Protein 3EM1 (pdb70)

Structure (mmCIF, N/CA/C/O backbone):
data_3EM1
#
_entry.id   3EM1
#
_cell.length_a   70.343
_cell.length_b   70.343
_cell.length_c   104.137
_cell.angle_alpha   90.00
_cell.angle_beta   90.00
_cell.angle_gamma   120.00
#
_symmetry.space_group_name_H-M   'P 63'
#
loop_
_entity.id
_entity.type
_entity.pdbx_description
1 polymer 'Nucleoside diphosphate kinase'
2 non-polymer 'MAGNESIUM ION'
3 non-polymer "THYMIDINE-5'-DIPHOSPHATE"
4 water water
#
loop_
_atom_site.group_PDB
_atom_site.id
_atom_site.type_symbol
_atom_site.label_atom_id
_atom_site.label_alt_id
_atom_site.label_comp_id
_atom_site.label_asym_id
_atom_site.label_entity_id
_atom_site.label_seq_id
_atom_site.pdbx_PDB_ins_code
_atom_site.Cartn_x
_atom_site.Cartn_y
_atom_site.Cartn_z
_atom_site.occupancy
_atom_site.B_iso_or_equiv
_atom_site.auth_seq_id
_atom_site.auth_comp_id
_atom_site.auth_asym_id
_atom_site.auth_atom_id
_atom_site.pdbx_PDB_model_num
ATOM 1 N N . LEU A 1 6 ? 56.416 34.837 29.559 1.00 38.08 1 LEU A N 1
ATOM 2 C CA . LEU A 1 6 ? 56.458 33.723 28.615 1.00 31.25 1 LEU A CA 1
ATOM 3 C C . LEU A 1 6 ? 57.118 32.498 29.226 1.00 31.74 1 LEU A C 1
ATOM 4 O O . LEU A 1 6 ? 58.024 32.604 30.059 1.00 32.40 1 LEU A O 1
ATOM 9 N N . GLN A 1 7 ? 56.647 31.334 28.803 1.00 24.44 2 GLN A N 1
ATOM 10 C CA . GLN A 1 7 ? 57.270 30.075 29.160 1.00 25.09 2 GLN A CA 1
ATOM 11 C C . GLN A 1 7 ? 57.413 29.265 27.894 1.00 19.87 2 GLN A C 1
ATOM 12 O O . GLN A 1 7 ? 56.713 29.496 26.895 1.00 20.84 2 GLN A O 1
ATOM 18 N N . ARG A 1 8 ? 58.342 28.325 27.931 1.00 19.58 3 ARG A N 1
ATOM 19 C CA . ARG A 1 8 ? 58.449 27.348 26.869 1.00 16.82 3 ARG A CA 1
ATOM 20 C C . ARG A 1 8 ? 58.196 26.001 27.486 1.00 18.65 3 ARG A C 1
ATOM 21 O O . ARG A 1 8 ? 58.653 25.716 28.588 1.00 19.48 3 ARG A O 1
ATOM 29 N N . THR A 1 9 ? 57.433 25.184 26.776 1.00 16.18 4 THR A N 1
ATOM 30 C CA . THR A 1 9 ? 57.176 23.820 27.228 1.00 16.80 4 THR A CA 1
ATOM 31 C C . THR A 1 9 ? 57.475 22.808 26.121 1.00 13.24 4 THR A C 1
ATOM 32 O O . THR A 1 9 ? 57.468 23.118 24.933 1.00 14.90 4 THR A O 1
ATOM 36 N N . LEU A 1 10 ? 57.758 21.577 26.514 1.00 12.85 5 LEU A N 1
ATOM 37 C CA . LEU A 1 10 ? 58.065 20.523 25.571 1.00 12.45 5 LEU A CA 1
ATOM 38 C C . LEU A 1 10 ? 56.849 19.603 25.409 1.00 13.04 5 LEU A C 1
ATOM 39 O O . LEU A 1 10 ? 56.337 19.042 26.399 1.00 13.72 5 LEU A O 1
ATOM 44 N N . VAL A 1 11 ? 56.396 19.476 24.168 1.00 12.53 6 VAL A N 1
ATOM 45 C CA . VAL A 1 11 ? 55.300 18.560 23.808 1.00 11.83 6 VAL A CA 1
ATOM 46 C C . VAL A 1 11 ? 55.827 17.415 22.923 1.00 13.52 6 VAL A C 1
ATOM 47 O O . VAL A 1 11 ? 56.641 17.629 21.992 1.00 12.89 6 VAL A O 1
ATOM 51 N N . LEU A 1 12 ? 55.385 16.189 23.196 1.00 12.43 7 LEU A N 1
ATOM 52 C CA . LEU A 1 12 ? 55.590 15.097 22.256 1.00 10.65 7 LEU A CA 1
ATOM 53 C C . LEU A 1 12 ? 54.262 14.635 21.694 1.00 12.30 7 LEU A C 1
ATOM 54 O O . LEU A 1 12 ? 53.307 14.444 22.462 1.00 12.90 7 LEU A O 1
ATOM 59 N N 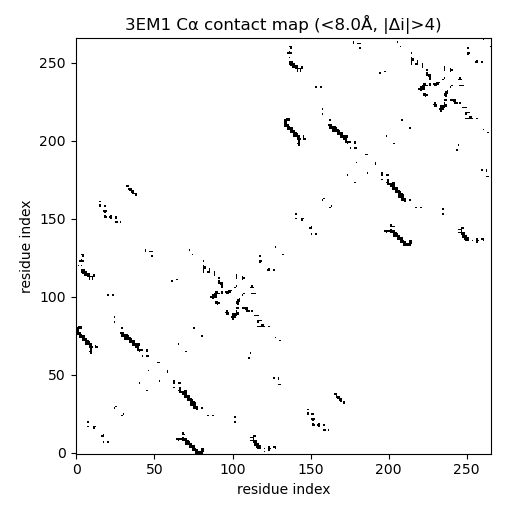. ILE A 1 13 ? 54.184 14.493 20.374 1.00 12.57 8 ILE A N 1
ATOM 60 C CA . ILE A 1 13 ? 53.087 13.799 19.722 1.00 10.86 8 ILE A CA 1
ATOM 61 C C . ILE A 1 13 ? 53.525 12.343 19.615 1.00 12.22 8 ILE A C 1
ATOM 62 O O . ILE A 1 13 ? 54.537 12.022 18.987 1.00 12.74 8 ILE A O 1
ATOM 67 N N . LYS A 1 14 ? 52.803 11.461 20.292 1.00 10.85 9 LYS A N 1
ATOM 68 C CA . LYS A 1 14 ? 53.263 10.100 20.499 1.00 12.58 9 LYS A CA 1
ATOM 69 C C . LYS A 1 14 ? 52.893 9.181 19.323 1.00 11.04 9 LYS A C 1
ATOM 70 O O . LYS A 1 14 ? 52.093 9.542 18.413 1.00 12.03 9 LYS A O 1
ATOM 76 N N . PRO A 1 15 ? 53.455 7.957 19.301 1.00 12.07 10 PRO A N 1
ATOM 77 C CA . PRO A 1 15 ? 53.232 7.095 18.136 1.00 12.81 10 PRO A CA 1
ATOM 78 C C . PRO A 1 15 ? 51.781 6.720 17.841 1.00 12.51 10 PRO A C 1
ATOM 79 O O . PRO A 1 15 ? 51.410 6.483 16.675 1.00 13.87 10 PRO A O 1
ATOM 83 N N . ASP A 1 16 ? 50.946 6.708 18.871 1.00 12.05 11 ASP A N 1
ATOM 84 C CA . ASP A 1 16 ? 49.552 6.372 18.639 1.00 12.62 11 ASP A CA 1
ATOM 85 C C . ASP A 1 16 ? 48.842 7.465 17.851 1.00 11.43 11 ASP A C 1
ATOM 86 O O . ASP A 1 16 ? 47.884 7.168 17.129 1.00 13.47 11 ASP A O 1
ATOM 91 N N . ALA A 1 17 ? 49.307 8.713 18.003 1.00 11.70 12 ALA A N 1
ATOM 92 C CA . ALA A 1 17 ? 48.734 9.806 17.176 1.00 14.31 12 ALA A CA 1
ATOM 93 C C . ALA A 1 17 ? 48.973 9.567 15.688 1.00 13.04 12 ALA A C 1
ATOM 94 O O . ALA A 1 17 ? 48.106 9.861 14.855 1.00 13.90 12 ALA A O 1
ATOM 96 N N . PHE A 1 18 ? 50.153 9.052 15.331 1.00 14.39 13 PHE A N 1
ATOM 97 C CA . PHE A 1 18 ? 50.410 8.726 13.929 1.00 14.27 13 PHE A CA 1
ATOM 98 C C . PHE A 1 18 ? 49.598 7.534 13.457 1.00 14.56 13 PHE A C 1
ATOM 99 O O . PHE A 1 18 ? 48.994 7.573 12.390 1.00 17.99 13 PHE A O 1
ATOM 107 N N . GLU A 1 19 ? 49.573 6.468 14.261 1.00 14.21 14 GLU A N 1
ATOM 108 C CA . GLU A 1 19 ? 48.771 5.303 13.913 1.00 16.82 14 GLU A CA 1
ATOM 109 C C . GLU A 1 19 ? 47.293 5.645 13.664 1.00 17.69 14 GLU A C 1
ATOM 110 O O . GLU A 1 19 ? 46.643 5.100 12.761 1.00 18.02 14 GLU A O 1
ATOM 116 N N . ARG A 1 20 ? 46.760 6.556 14.474 1.00 14.14 15 ARG A N 1
ATOM 117 C CA . ARG A 1 20 ? 45.344 6.917 14.393 1.00 15.99 15 ARG A CA 1
ATOM 118 C C . ARG A 1 20 ? 45.044 8.184 13.606 1.00 13.17 15 ARG A C 1
ATOM 119 O O . ARG A 1 20 ? 43.903 8.643 13.583 1.00 14.85 15 ARG A O 1
ATOM 127 N N . SER A 1 21 ? 46.070 8.730 12.953 1.00 14.68 16 SER A N 1
ATOM 128 C CA . SER A 1 21 ? 45.909 9.909 12.099 1.00 15.13 16 SER A CA 1
ATOM 129 C C . SER A 1 21 ? 45.328 11.085 12.857 1.00 14.58 16 SER A C 1
ATOM 130 O O . SER A 1 21 ? 44.445 11.792 12.357 1.00 14.74 16 SER A O 1
ATOM 133 N N . LEU A 1 22 ? 45.869 11.301 14.052 1.00 13.74 17 LEU A N 1
ATOM 134 C CA . LEU A 1 22 ? 45.427 12.403 14.933 1.00 13.33 17 LEU A CA 1
ATOM 135 C C . LEU A 1 22 ? 46.467 13.497 15.152 1.00 13.06 17 LEU A C 1
ATOM 136 O O . LEU A 1 22 ? 46.285 14.362 16.010 1.00 11.71 17 LEU A O 1
ATOM 141 N N . VAL A 1 23 ? 47.542 13.491 14.371 1.00 12.85 18 VAL A N 1
ATOM 142 C CA . VAL A 1 23 ? 48.622 14.437 14.568 1.00 12.50 18 VAL A CA 1
ATOM 143 C C . VAL A 1 23 ? 48.096 15.873 14.427 1.00 12.35 18 VAL A C 1
ATOM 144 O O . VAL A 1 23 ? 48.324 16.723 15.287 1.00 13.15 18 VAL A O 1
ATOM 148 N N . ALA A 1 24 ? 47.431 16.145 13.310 1.00 13.45 19 ALA A N 1
ATOM 149 C CA . ALA A 1 24 ? 46.952 17.511 13.047 1.00 11.89 19 ALA A CA 1
ATOM 150 C C . ALA A 1 24 ? 45.854 17.878 14.028 1.00 12.79 19 ALA A C 1
ATOM 151 O O . ALA A 1 24 ? 45.706 19.043 14.417 1.00 12.38 19 ALA A O 1
ATOM 153 N N . GLU A 1 25 ? 45.055 16.903 14.422 1.00 11.48 20 GLU A N 1
ATOM 154 C CA . GLU A 1 25 ? 43.985 17.203 15.369 1.00 13.69 20 GLU A CA 1
ATOM 155 C C . GLU A 1 25 ? 44.571 17.726 16.678 1.00 13.23 20 GLU A C 1
ATOM 156 O O . GLU A 1 25 ? 44.063 18.684 17.270 1.00 11.24 20 GLU A O 1
ATOM 162 N N . ILE A 1 26 ? 45.627 17.076 17.154 1.00 11.54 21 ILE A N 1
ATOM 163 C CA . ILE A 1 26 ? 46.248 17.459 18.407 1.00 12.35 21 ILE A CA 1
ATOM 164 C C . ILE A 1 26 ? 46.972 18.794 18.264 1.00 11.59 21 ILE A C 1
ATOM 165 O O . ILE A 1 26 ? 46.752 19.736 19.055 1.00 12.33 21 ILE A O 1
ATOM 170 N N . MET A 1 27 ? 47.825 18.902 17.250 1.00 11.66 22 MET A N 1
ATOM 171 C CA . MET A 1 27 ? 48.533 20.156 16.989 1.00 12.58 22 MET A CA 1
ATOM 172 C C . MET A 1 27 ? 47.548 21.304 16.791 1.00 11.88 22 MET A C 1
ATOM 173 O O . MET A 1 27 ? 47.801 22.400 17.282 1.00 11.37 22 MET A O 1
ATOM 178 N N . GLY A 1 28 ? 46.432 21.050 16.116 1.00 11.91 23 GLY A N 1
ATOM 179 C CA . GLY A 1 28 ? 45.416 22.087 15.928 1.00 12.32 23 GLY A CA 1
ATOM 180 C C . GLY A 1 28 ? 44.792 22.614 17.210 1.00 12.49 23 GLY A C 1
ATOM 181 O O . GLY A 1 28 ? 44.461 23.814 17.317 1.00 12.68 23 GLY A O 1
ATOM 182 N N . ARG A 1 29 ? 44.597 21.736 18.179 1.00 11.56 24 ARG A N 1
ATOM 183 C CA . ARG A 1 29 ? 44.013 22.194 19.437 1.00 10.30 24 ARG A CA 1
ATOM 184 C C . ARG A 1 29 ? 44.943 23.168 20.128 1.00 12.73 24 ARG A C 1
ATOM 185 O O . ARG A 1 29 ? 44.502 24.176 20.697 1.00 13.04 24 ARG A O 1
ATOM 193 N N . ILE A 1 30 ? 46.247 22.922 20.055 1.00 11.26 25 ILE A N 1
ATOM 194 C CA . ILE A 1 30 ? 47.221 23.817 20.654 1.00 10.24 25 ILE A CA 1
ATOM 195 C C . ILE A 1 30 ? 47.351 25.108 19.828 1.00 11.53 25 ILE A C 1
ATOM 196 O O . ILE A 1 30 ? 47.418 26.195 20.371 1.00 12.16 25 ILE A O 1
ATOM 201 N N . GLU A 1 31 ? 47.337 24.986 18.502 1.00 11.72 26 GLU A N 1
ATOM 202 C CA . GLU A 1 31 ? 47.424 26.149 17.615 1.00 12.05 26 GLU A CA 1
ATOM 203 C C . GLU A 1 31 ? 46.224 27.087 17.799 1.00 12.30 26 GLU A C 1
ATOM 204 O O . GLU A 1 31 ? 46.399 28.304 17.790 1.00 13.05 26 GLU A O 1
ATOM 210 N N . LYS A 1 32 ? 45.030 26.530 17.985 1.00 11.31 27 LYS A N 1
ATOM 211 C CA . LYS A 1 32 ? 43.812 27.347 18.151 1.00 11.85 27 LYS A CA 1
ATOM 212 C C . LYS A 1 32 ? 43.808 28.117 19.472 1.00 13.89 27 LYS A C 1
ATOM 213 O O . LYS A 1 32 ? 43.061 29.091 19.620 1.00 13.75 27 LYS A O 1
ATOM 219 N N . LYS A 1 33 ? 44.613 27.666 20.430 1.00 13.48 28 LYS A N 1
ATOM 220 C CA . LYS A 1 33 ? 44.748 28.354 21.712 1.00 14.09 28 LYS A CA 1
ATOM 221 C C . LYS A 1 33 ? 45.793 29.454 21.636 1.00 15.17 28 LYS A C 1
ATOM 222 O O . LYS A 1 33 ? 46.038 30.154 22.601 1.00 16.97 28 LYS A O 1
ATOM 228 N N . ASN A 1 34 ? 46.415 29.629 20.472 1.00 13.48 29 ASN A N 1
ATOM 229 C CA . ASN A 1 34 ? 47.332 30.737 20.214 1.00 17.21 29 ASN A CA 1
ATOM 230 C C . ASN A 1 34 ? 48.749 30.562 20.752 1.00 15.97 29 ASN A C 1
ATOM 231 O O . ASN A 1 34 ? 49.472 31.541 20.941 1.00 22.40 29 ASN A O 1
ATOM 236 N N . PHE A 1 35 ? 49.172 29.313 20.940 1.00 14.95 30 PHE A N 1
ATOM 237 C CA . PHE A 1 35 ? 50.562 29.035 21.243 1.00 15.87 30 PHE A CA 1
ATOM 238 C C . PHE A 1 35 ? 51.395 28.924 19.981 1.00 19.04 30 PHE A C 1
ATOM 239 O O . PHE A 1 35 ? 50.930 28.459 18.951 1.00 20.05 30 PHE A O 1
ATOM 247 N N . LYS A 1 36 ? 52.629 29.382 20.092 1.00 19.95 31 LYS A N 1
ATOM 248 C CA . LYS A 1 36 ? 53.520 29.453 18.945 1.00 19.55 31 LYS A CA 1
ATOM 249 C C . LYS A 1 36 ? 54.602 28.390 19.020 1.00 16.81 31 LYS A C 1
ATOM 250 O O . LYS A 1 36 ? 55.170 28.124 20.090 1.00 17.28 31 LYS A O 1
ATOM 256 N N . ILE A 1 37 ? 54.853 27.760 17.879 1.00 16.60 32 ILE A N 1
ATOM 257 C CA . ILE A 1 37 ? 55.949 26.819 17.742 1.00 16.85 32 ILE A CA 1
ATOM 258 C C . ILE A 1 37 ? 57.282 27.577 17.701 1.00 20.43 32 ILE A C 1
ATOM 259 O O . ILE A 1 37 ? 57.461 28.508 16.917 1.00 19.94 32 ILE A O 1
ATOM 264 N N . VAL A 1 38 ? 58.207 27.188 18.572 1.00 20.46 33 VAL A N 1
ATOM 265 C CA . VAL A 1 38 ? 59.548 27.774 18.613 1.00 20.43 33 VAL A CA 1
ATOM 266 C C . VAL A 1 38 ? 60.562 26.838 17.946 1.00 24.93 33 VAL A C 1
ATOM 267 O O . VAL A 1 38 ? 61.500 27.280 17.247 1.00 22.65 33 VAL A O 1
ATOM 271 N N . SER A 1 39 ? 60.385 25.539 18.186 1.00 21.86 34 SER A N 1
ATOM 272 C CA . SER A 1 39 ? 61.226 24.488 17.615 1.00 21.30 34 SER A CA 1
ATOM 273 C C . SER A 1 39 ? 60.355 23.273 17.392 1.00 19.83 34 SER A C 1
ATOM 274 O O . SER A 1 39 ? 59.364 23.065 18.098 1.00 20.23 34 SER A O 1
ATOM 277 N N . MET A 1 40 ? 60.719 22.464 16.419 1.00 17.95 35 MET A N 1
ATOM 278 C CA . MET A 1 40 ? 59.998 21.234 16.130 1.00 19.10 35 MET A CA 1
ATOM 279 C C . MET A 1 40 ? 60.958 20.260 15.466 1.00 22.19 35 MET A C 1
ATOM 280 O O . MET A 1 40 ? 61.769 20.661 14.627 1.00 25.09 35 MET A O 1
ATOM 285 N N . LYS A 1 41 ? 60.885 18.991 15.862 1.00 19.74 36 LYS A N 1
ATOM 286 C CA . LYS A 1 41 ? 61.638 17.919 15.225 1.00 21.27 36 LYS A CA 1
ATOM 287 C C . LYS A 1 41 ? 60.726 16.718 14.971 1.00 23.41 36 LYS A C 1
ATOM 288 O O . LYS A 1 41 ? 59.885 16.378 15.811 1.00 21.33 36 LYS A O 1
ATOM 294 N N . PHE A 1 42 ? 60.900 16.072 13.826 1.00 19.25 37 PHE A N 1
ATOM 295 C CA . PHE A 1 42 ? 60.234 14.823 13.520 1.00 19.48 37 PHE A CA 1
ATOM 296 C C . PHE A 1 42 ? 61.204 13.677 13.683 1.00 21.96 37 PHE A C 1
ATOM 297 O O . PHE A 1 42 ? 62.345 13.747 13.204 1.00 23.03 37 PHE A O 1
ATOM 305 N N . TRP A 1 43 ? 60.752 12.614 14.333 1.00 16.23 38 TRP A N 1
ATOM 306 C CA . TRP A 1 43 ? 61.563 11.404 14.550 1.00 17.86 38 TRP A CA 1
ATOM 307 C C . TRP A 1 43 ? 60.848 10.210 13.924 1.00 18.79 38 TRP A C 1
ATOM 308 O O . TRP A 1 43 ? 59.725 9.873 14.316 1.00 19.79 38 TRP A O 1
ATOM 319 N N . SER A 1 44 ? 61.455 9.566 12.924 1.00 20.23 39 SER A N 1
ATOM 320 C CA . SER A 1 44 ? 60.860 8.371 12.351 1.00 20.20 39 SER A CA 1
ATOM 321 C C . SER A 1 44 ? 60.782 7.294 13.434 1.00 17.64 39 SER A C 1
ATOM 322 O O . SER A 1 44 ? 59.804 6.570 13.523 1.00 19.55 39 SER A O 1
ATOM 325 N N . LYS A 1 45 ? 61.821 7.230 14.256 1.00 18.53 40 LYS A N 1
ATOM 326 C CA . LYS A 1 45 ? 61.798 6.411 15.461 1.00 19.95 40 LYS A CA 1
ATOM 327 C C . LYS A 1 45 ? 62.803 7.004 16.411 1.00 22.70 40 LYS A C 1
ATOM 328 O O . LYS A 1 45 ? 63.990 7.119 16.082 1.00 24.32 40 LYS A O 1
ATOM 334 N N . ALA A 1 46 ? 62.332 7.435 17.577 1.00 17.59 41 ALA A N 1
ATOM 335 C CA . ALA A 1 46 ? 63.232 8.009 18.555 1.00 17.42 41 ALA A CA 1
ATOM 336 C C . ALA A 1 46 ? 64.165 6.926 19.096 1.00 17.79 41 ALA A C 1
ATOM 337 O O . ALA A 1 46 ? 63.738 5.777 19.284 1.00 17.90 41 ALA A O 1
ATOM 339 N N . PRO A 1 47 ? 65.438 7.279 19.298 1.00 20.59 42 PRO A N 1
ATOM 340 C CA . PRO A 1 47 ? 66.351 6.333 19.946 1.00 18.65 42 PRO A CA 1
ATOM 341 C C . PRO A 1 47 ? 65.828 5.961 21.327 1.00 18.91 42 PRO A C 1
ATOM 342 O O . PRO A 1 47 ? 65.352 6.831 22.066 1.00 18.16 42 PRO A O 1
ATOM 346 N N . ARG A 1 48 ? 65.916 4.680 21.664 1.00 17.99 43 ARG A N 1
ATOM 347 C CA . ARG A 1 48 ? 65.476 4.225 22.979 1.00 16.91 43 ARG A CA 1
ATOM 348 C C . ARG A 1 48 ? 66.145 4.966 24.125 1.00 17.28 43 ARG A C 1
ATOM 349 O O . ARG A 1 48 ? 65.536 5.271 25.127 1.00 15.11 43 ARG A O 1
ATOM 357 N N . ASN A 1 49 ? 67.439 5.234 24.018 1.00 18.83 44 ASN A N 1
ATOM 358 C CA . ASN A 1 49 ? 68.097 5.975 25.070 1.00 17.47 44 ASN A CA 1
ATOM 359 C C . ASN A 1 49 ? 67.477 7.359 25.361 1.00 15.08 44 ASN A C 1
ATOM 360 O O . ASN A 1 49 ? 67.411 7.799 26.508 1.00 18.00 44 ASN A O 1
ATOM 365 N N . LEU A 1 50 ? 67.038 8.034 24.309 1.00 19.95 45 LEU A N 1
ATOM 366 C CA . LEU A 1 50 ? 66.422 9.341 24.455 1.00 18.63 45 LEU A CA 1
ATOM 367 C C . LEU A 1 50 ? 65.101 9.206 25.232 1.00 17.00 45 LEU A C 1
ATOM 368 O O . LEU A 1 50 ? 64.803 9.996 26.129 1.00 16.62 45 LEU A O 1
ATOM 373 N N . ILE A 1 51 ? 64.324 8.184 24.869 1.00 15.71 46 ILE A N 1
ATOM 374 C CA . ILE A 1 51 ? 63.089 7.880 25.584 1.00 14.92 46 ILE A CA 1
ATOM 375 C C . ILE A 1 51 ? 63.364 7.575 27.050 1.00 16.51 46 ILE A C 1
ATOM 376 O O . ILE A 1 51 ? 62.674 8.078 27.918 1.00 13.88 46 ILE A O 1
ATOM 381 N N . GLU A 1 52 ? 64.401 6.778 27.331 1.00 15.00 47 GLU A N 1
ATOM 382 C CA . GLU A 1 52 ? 64.747 6.447 28.716 1.00 16.41 47 GLU A CA 1
ATOM 383 C C . GLU A 1 52 ? 65.146 7.668 29.533 1.00 14.77 47 GLU A C 1
ATOM 384 O O . GLU A 1 52 ? 64.865 7.749 30.726 1.00 17.09 47 GLU A O 1
ATOM 390 N N . GLN A 1 53 ? 65.835 8.614 28.874 1.00 16.06 48 GLN A N 1
ATOM 391 C CA . GLN A 1 53 ? 66.201 9.872 29.502 1.00 18.26 48 GLN A CA 1
ATOM 392 C C . GLN A 1 53 ? 64.948 10.738 29.726 1.00 17.37 48 GLN A C 1
ATOM 393 O O . GLN A 1 53 ? 64.741 11.272 30.793 1.00 17.15 48 GLN A O 1
ATOM 399 N N . HIS A 1 54 ? 64.103 10.830 28.709 1.00 16.08 49 HIS A N 1
ATOM 400 C CA . HIS A 1 54 ? 62.905 11.625 28.855 1.00 16.72 49 HIS A CA 1
ATOM 401 C C . HIS A 1 54 ? 62.073 11.150 30.032 1.00 15.27 49 HIS A C 1
ATOM 402 O O . HIS A 1 54 ? 61.538 11.948 30.795 1.00 15.87 49 HIS A O 1
ATOM 409 N N . TYR A 1 55 ? 61.988 9.832 30.197 1.00 15.40 50 TYR A N 1
ATOM 410 C CA . TYR A 1 55 ? 61.201 9.284 31.283 1.00 15.48 50 TYR A CA 1
ATOM 411 C C . TYR A 1 55 ? 62.053 8.717 32.426 1.00 16.36 50 TYR A C 1
ATOM 412 O O . TYR A 1 55 ? 61.656 7.736 33.075 1.00 15.80 50 TYR A O 1
ATOM 421 N N . LYS A 1 56 ? 63.206 9.327 32.676 1.00 15.94 51 LYS A N 1
ATOM 422 C CA . LYS A 1 56 ? 64.133 8.759 33.659 1.00 18.71 51 LYS A CA 1
ATOM 423 C C . LYS A 1 56 ? 63.514 8.623 35.040 1.00 19.80 51 LYS A C 1
ATOM 424 O O . LYS A 1 56 ? 63.843 7.681 35.777 1.00 21.68 51 LYS A O 1
ATOM 430 N N . GLU A 1 57 ? 62.610 9.539 35.379 1.00 19.57 52 GLU A N 1
ATOM 431 C CA . GLU A 1 57 ? 61.949 9.534 36.678 1.00 22.19 52 GLU A CA 1
ATOM 432 C C . GLU A 1 57 ? 61.055 8.308 36.870 1.00 21.81 52 GLU A C 1
ATOM 433 O O . GLU A 1 57 ? 60.644 8.014 37.993 1.00 24.52 52 GLU A O 1
ATOM 439 N N . HIS A 1 58 ? 60.757 7.590 35.779 1.00 18.97 53 HIS A N 1
ATOM 440 C CA . HIS A 1 58 ? 59.869 6.425 35.822 1.00 17.34 53 HIS A CA 1
ATOM 441 C C . HIS A 1 58 ? 60.602 5.087 35.737 1.00 18.41 53 HIS A C 1
ATOM 442 O O . HIS A 1 58 ? 59.972 4.037 35.585 1.00 16.91 53 HIS A O 1
ATOM 449 N N . SER A 1 59 ? 61.933 5.129 35.803 1.00 17.69 54 SER A N 1
ATOM 450 C CA . SER A 1 59 ? 62.723 3.932 35.523 1.00 19.14 54 SER A CA 1
ATOM 451 C C . SER A 1 59 ? 62.457 2.760 36.473 1.00 20.54 54 SER A C 1
ATOM 452 O O . SER A 1 59 ? 62.642 1.618 36.086 1.00 20.00 54 SER A O 1
ATOM 455 N N . GLU A 1 60 ? 61.988 3.045 37.689 1.00 19.18 55 GLU A N 1
ATOM 456 C CA . GLU A 1 60 ? 61.677 1.969 38.636 1.00 22.09 55 GLU A CA 1
ATOM 457 C C . GLU A 1 60 ? 60.217 1.513 38.593 1.00 22.28 55 GLU A C 1
ATOM 458 O O . GLU A 1 60 ? 59.826 0.595 39.318 1.00 21.53 55 GLU A O 1
ATOM 464 N N . GLN A 1 61 ? 59.397 2.146 37.756 1.00 18.27 56 GLN A N 1
ATOM 465 C CA . GLN A 1 61 ? 57.989 1.745 37.684 1.00 18.81 56 GLN A CA 1
ATOM 466 C C . GLN A 1 61 ? 57.798 0.484 36.860 1.00 19.27 56 GLN A C 1
ATOM 467 O O . GLN A 1 61 ? 58.580 0.196 35.947 1.00 18.94 56 GLN A O 1
ATOM 473 N N . SER A 1 62 ? 56.754 -0.285 37.161 1.00 18.10 57 SER A N 1
ATOM 474 C CA . SER A 1 62 ? 56.546 -1.541 36.473 1.00 17.94 57 SER A CA 1
ATOM 475 C C . SER A 1 62 ? 56.303 -1.331 34.991 1.00 18.02 57 SER A C 1
ATOM 476 O O . SER A 1 62 ? 56.650 -2.188 34.189 1.00 19.36 57 SER A O 1
ATOM 479 N N . TYR A 1 63 ? 55.729 -0.181 34.631 1.00 16.77 58 TYR A N 1
ATOM 480 C CA . TYR A 1 63 ? 55.404 0.095 33.234 1.00 17.62 58 TYR A CA 1
ATOM 481 C C . TYR A 1 63 ? 56.556 0.617 32.394 1.00 14.91 58 TYR A C 1
ATOM 482 O O . TYR A 1 63 ? 56.376 0.860 31.202 1.00 17.05 58 TYR A O 1
ATOM 491 N N . PHE A 1 64 ? 57.736 0.776 32.992 1.00 15.22 59 PHE A N 1
ATOM 492 C CA . PHE A 1 64 ? 58.813 1.498 32.302 1.00 14.18 59 PHE A CA 1
ATOM 493 C C . PHE A 1 64 ? 59.209 0.863 30.983 1.00 16.79 59 PHE A C 1
ATOM 494 O O . PHE A 1 64 ? 59.257 1.543 29.957 1.00 16.17 59 PHE A O 1
ATOM 502 N N . ASN A 1 65 ? 59.471 -0.440 30.974 1.00 16.10 60 ASN A N 1
ATOM 503 C CA . ASN A 1 65 ? 59.869 -1.040 29.716 1.00 17.72 60 ASN A CA 1
ATOM 504 C C . ASN A 1 65 ? 58.767 -1.002 28.685 1.00 18.31 60 ASN A C 1
ATOM 505 O O . ASN A 1 65 ? 59.039 -0.722 27.525 1.00 15.92 60 ASN A O 1
ATOM 510 N N . ASP A 1 66 ? 57.522 -1.261 29.097 1.00 18.02 61 ASP A N 1
ATOM 511 C CA . ASP A 1 66 ? 56.395 -1.201 28.167 1.00 17.07 61 ASP A CA 1
ATOM 512 C C . ASP A 1 66 ? 56.207 0.210 27.614 1.00 14.76 61 ASP A C 1
ATOM 513 O O . ASP A 1 66 ? 55.888 0.386 26.431 1.00 14.42 61 ASP A O 1
ATOM 518 N N . LEU A 1 67 ? 56.404 1.195 28.482 1.00 13.42 62 LEU A N 1
ATOM 519 C CA . LEU A 1 67 ? 56.337 2.588 28.051 1.00 12.99 62 LEU A CA 1
ATOM 520 C C . LEU A 1 67 ? 57.419 2.899 27.000 1.00 14.68 62 LEU A C 1
ATOM 521 O O . LEU A 1 67 ? 57.130 3.494 25.944 1.00 13.56 62 LEU A O 1
ATOM 526 N N . CYS A 1 68 ? 58.660 2.496 27.265 1.00 14.93 63 CYS A N 1
ATOM 527 C CA . CYS A 1 68 ? 59.739 2.725 26.296 1.00 12.99 63 CYS A CA 1
ATOM 528 C C . CYS A 1 68 ? 59.493 1.977 24.977 1.00 13.26 63 CYS A C 1
ATOM 529 O O . CYS A 1 68 ? 59.683 2.549 23.871 1.00 13.99 63 CYS A O 1
ATOM 532 N N . ASP A 1 69 ? 59.014 0.732 25.048 1.00 14.92 64 ASP A N 1
ATOM 533 C CA . ASP A 1 69 ? 58.674 0.000 23.828 1.00 16.38 64 ASP A CA 1
ATOM 534 C C . ASP A 1 69 ? 57.633 0.754 22.997 1.00 15.10 64 ASP A C 1
ATOM 535 O O . ASP A 1 69 ? 57.764 0.852 21.774 1.00 15.78 64 ASP A O 1
ATOM 540 N N . PHE A 1 70 ? 56.599 1.266 23.668 1.00 13.13 65 PHE A N 1
ATOM 541 C CA . PHE A 1 70 ? 55.546 1.961 22.953 1.00 15.48 65 PHE A CA 1
ATOM 542 C C . PHE A 1 70 ? 56.117 3.221 22.289 1.00 14.48 65 PHE A C 1
ATOM 543 O O . PHE A 1 70 ? 55.798 3.534 21.137 1.00 14.19 65 PHE A O 1
ATOM 551 N N . MET A 1 71 ? 56.945 3.948 23.014 1.00 12.95 66 MET A N 1
ATOM 552 C CA . MET A 1 71 ? 57.459 5.223 22.501 1.00 12.36 66 MET A CA 1
ATOM 553 C C . MET A 1 71 ? 58.385 5.083 21.301 1.00 16.15 66 MET A C 1
ATOM 554 O O . MET A 1 71 ? 58.596 6.061 20.576 1.00 16.37 66 MET A O 1
ATOM 559 N N . VAL A 1 72 ? 58.969 3.894 21.116 1.00 15.71 67 VAL A N 1
ATOM 560 C CA . VAL A 1 72 ? 59.799 3.644 19.92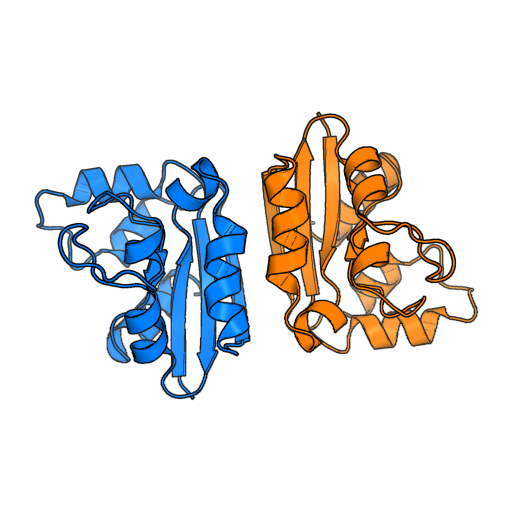7 1.00 14.91 67 VAL A CA 1
ATOM 561 C C . VAL A 1 72 ? 59.075 2.842 18.846 1.00 17.12 67 VAL A C 1
ATOM 562 O O . VAL A 1 72 ? 59.672 2.467 17.831 1.00 18.62 67 VAL A O 1
ATOM 566 N N . SER A 1 73 ? 57.768 2.643 19.011 1.00 15.63 68 SER A N 1
ATOM 567 C CA . SER A 1 73 ? 56.994 1.794 18.114 1.00 16.50 68 SER A CA 1
ATOM 568 C C . SER A 1 73 ? 56.521 2.487 16.841 1.00 18.33 68 SER A C 1
ATOM 569 O O . SER A 1 73 ? 55.949 1.853 15.958 1.00 21.44 68 SER A O 1
ATOM 572 N N . GLY A 1 74 ? 56.745 3.786 16.774 1.00 15.81 69 GLY A N 1
ATOM 573 C CA . GLY A 1 74 ? 56.346 4.567 15.613 1.00 17.17 69 GLY A CA 1
ATOM 574 C C . GLY A 1 74 ? 56.941 5.950 15.763 1.00 14.94 69 GLY A C 1
ATOM 575 O O . GLY A 1 74 ? 57.734 6.175 16.665 1.00 15.27 69 GLY A O 1
ATOM 576 N N . PRO A 1 75 ? 56.566 6.898 14.878 1.00 15.17 70 PRO A N 1
ATOM 577 C CA . PRO A 1 75 ? 57.178 8.228 14.926 1.00 14.15 70 PRO A CA 1
ATOM 578 C C . PRO A 1 75 ? 56.765 9.059 16.135 1.00 14.40 70 PRO A C 1
ATOM 579 O O . PRO A 1 75 ? 55.742 8.775 16.779 1.00 15.94 70 PRO A O 1
ATOM 583 N N . ILE A 1 76 ? 57.576 10.064 16.428 1.00 13.72 71 ILE A N 1
ATOM 584 C CA . ILE A 1 76 ? 57.257 11.082 17.390 1.00 14.98 71 ILE A CA 1
ATOM 585 C C . ILE A 1 76 ? 57.535 12.421 16.739 1.00 15.62 71 ILE A C 1
ATOM 586 O O . ILE A 1 76 ? 58.452 12.549 15.933 1.00 15.68 71 ILE A O 1
ATOM 591 N N . ILE A 1 77 ? 56.739 13.421 17.053 1.00 13.08 72 ILE A N 1
ATOM 592 C CA . ILE A 1 77 ? 57.127 14.809 16.834 1.00 15.53 72 ILE A CA 1
ATOM 593 C C . ILE A 1 77 ? 57.400 15.475 18.177 1.00 16.40 72 ILE A C 1
ATOM 594 O O . ILE A 1 77 ? 56.551 15.424 19.079 1.00 14.56 72 ILE A O 1
ATOM 599 N N . SER A 1 78 ? 58.571 16.078 18.358 1.00 15.16 73 SER A N 1
ATOM 600 C CA . SER A 1 78 ? 58.843 16.896 19.539 1.00 14.34 73 SER A CA 1
ATOM 601 C C . SER A 1 78 ? 58.712 18.378 19.185 1.00 17.62 73 SER A C 1
ATOM 602 O O . SER A 1 78 ? 59.235 18.823 18.161 1.00 19.66 73 SER A O 1
ATOM 605 N N . ILE A 1 79 ? 58.001 19.131 20.015 1.00 13.95 74 ILE A N 1
ATOM 606 C CA . ILE A 1 79 ? 57.705 20.533 19.730 1.00 13.79 74 ILE A CA 1
ATOM 607 C C . ILE A 1 79 ? 57.989 21.355 20.968 1.00 14.76 74 ILE A C 1
ATOM 608 O O . ILE A 1 79 ? 57.638 20.958 22.092 1.00 14.37 74 ILE A O 1
ATOM 613 N N . VAL A 1 80 ? 58.629 22.505 20.797 1.00 15.46 75 VAL A N 1
ATOM 614 C CA . VAL A 1 80 ? 58.688 23.464 21.887 1.00 15.62 75 VAL A CA 1
ATOM 615 C C . VAL A 1 80 ? 57.654 24.541 21.587 1.00 16.89 75 VAL A C 1
ATOM 616 O O . VAL A 1 80 ? 57.710 25.169 20.538 1.00 17.27 75 VAL A O 1
ATOM 620 N N . TYR A 1 81 ? 56.690 24.719 22.488 1.00 13.36 76 TYR A N 1
ATOM 621 C CA . TYR A 1 81 ? 55.692 25.773 22.354 1.00 15.28 76 TYR A CA 1
ATOM 622 C C . TYR A 1 81 ? 55.986 26.890 23.328 1.00 15.99 76 TYR A C 1
ATOM 623 O O . TYR A 1 81 ? 56.466 26.662 24.449 1.00 17.24 76 TYR A O 1
ATOM 632 N N . GLU A 1 82 ? 55.662 28.114 22.909 1.00 17.73 77 GLU A N 1
ATOM 633 C CA . GLU A 1 82 ? 55.895 29.281 23.730 1.00 18.47 77 GLU A CA 1
ATOM 634 C C . GLU A 1 82 ? 54.607 30.079 23.924 1.00 17.22 77 GLU A C 1
ATOM 635 O O . GLU A 1 82 ? 53.782 30.194 23.000 1.00 18.99 77 GLU A O 1
ATOM 641 N N . GLY A 1 83 ? 54.435 30.590 25.138 1.00 18.11 78 GLY A N 1
ATOM 642 C CA . GLY A 1 83 ? 53.293 31.435 25.445 1.00 21.15 78 GLY A CA 1
ATOM 643 C C . GLY A 1 83 ? 53.253 31.769 26.914 1.00 19.16 78 GLY A C 1
ATOM 644 O O . GLY A 1 83 ? 53.971 31.166 27.723 1.00 19.56 78 GLY A O 1
ATOM 645 N N . THR A 1 84 ? 52.421 32.740 27.293 1.00 20.71 79 THR A N 1
ATOM 646 C CA . THR A 1 84 ? 52.319 33.060 28.704 1.00 20.53 79 THR A CA 1
ATOM 647 C C . THR A 1 84 ? 51.739 31.847 29.444 1.00 18.52 79 THR A C 1
ATOM 648 O O . THR A 1 84 ? 50.708 31.310 29.035 1.00 20.22 79 THR A O 1
ATOM 652 N N . ASP A 1 85 ? 52.439 31.408 30.486 1.00 18.94 80 ASP A N 1
ATOM 653 C CA . ASP A 1 85 ? 52.023 30.272 31.316 1.00 20.87 80 ASP A CA 1
ATOM 654 C C . ASP A 1 85 ? 51.771 29.040 30.457 1.00 17.52 80 ASP A C 1
ATOM 655 O O . ASP A 1 85 ? 50.898 28.231 30.773 1.00 16.17 80 ASP A O 1
ATOM 660 N N . ALA A 1 86 ? 52.580 28.842 29.418 1.00 16.13 81 ALA A N 1
ATOM 661 C CA . ALA A 1 86 ? 52.338 27.744 28.474 1.00 15.84 81 ALA A CA 1
ATOM 662 C C . ALA A 1 86 ? 52.376 26.384 29.162 1.00 14.74 81 ALA A C 1
ATOM 663 O O . ALA A 1 86 ? 51.664 25.461 28.750 1.00 13.76 81 ALA A O 1
ATOM 665 N N . ILE A 1 87 ? 53.204 26.239 30.192 1.00 15.53 82 ILE A N 1
ATOM 666 C CA . ILE A 1 87 ? 53.370 24.908 30.765 1.00 14.16 82 ILE A CA 1
ATOM 667 C C . ILE A 1 87 ? 52.062 24.406 31.370 1.00 13.86 82 ILE A C 1
ATOM 668 O O . ILE A 1 87 ? 51.530 23.362 30.947 1.00 12.45 82 ILE A O 1
ATOM 673 N N . SER A 1 88 ? 51.504 25.171 32.302 1.00 14.48 83 SER A N 1
ATOM 674 C CA . SER A 1 88 ? 50.267 24.750 32.930 1.00 13.07 83 SER A CA 1
ATOM 675 C C . SER A 1 88 ? 49.100 24.759 31.974 1.00 11.92 83 SER A C 1
ATOM 676 O O . SER A 1 88 ? 48.229 23.900 32.070 1.00 13.33 83 SER A O 1
ATOM 679 N N . LYS A 1 89 ? 49.073 25.696 31.042 1.00 13.17 84 LYS A N 1
ATOM 680 C CA . LYS A 1 89 ? 47.921 25.749 30.132 1.00 11.65 84 LYS A CA 1
ATOM 681 C C . LYS A 1 89 ? 47.873 24.520 29.215 1.00 10.85 84 LYS A C 1
ATOM 682 O O . LYS A 1 89 ? 46.786 23.956 28.969 1.00 11.32 84 LYS A O 1
ATOM 688 N N . ILE A 1 90 ? 49.024 24.119 28.676 1.00 12.07 85 ILE A N 1
ATOM 689 C CA . ILE A 1 90 ? 49.025 22.988 27.772 1.00 11.33 85 ILE A CA 1
ATOM 690 C C . ILE A 1 90 ? 48.777 21.701 28.564 1.00 11.28 85 ILE A C 1
ATOM 691 O O . ILE A 1 90 ? 48.136 20.779 28.072 1.00 9.90 85 ILE A O 1
ATOM 696 N N . ARG A 1 91 ? 49.197 21.663 29.824 1.00 10.95 86 ARG A N 1
ATOM 697 C CA . ARG A 1 91 ? 48.863 20.515 30.661 1.00 11.39 86 ARG A CA 1
ATOM 698 C C . ARG A 1 91 ? 47.337 20.402 30.831 1.00 11.76 86 ARG A C 1
ATOM 699 O O . ARG A 1 91 ? 46.777 19.294 30.813 1.00 11.22 86 ARG A O 1
ATOM 707 N N . ARG A 1 92 ? 46.656 21.532 31.026 1.00 11.08 87 ARG A N 1
ATOM 708 C CA . ARG A 1 92 ? 45.203 21.472 31.185 1.00 11.74 87 ARG A CA 1
ATOM 709 C C . ARG A 1 92 ? 44.528 21.049 29.877 1.00 10.45 87 ARG A C 1
ATOM 710 O O . ARG A 1 92 ? 43.541 20.300 29.903 1.00 12.13 87 ARG A O 1
ATOM 718 N N . LEU A 1 93 ? 45.048 21.502 28.732 1.00 10.32 88 LEU A N 1
ATOM 719 C CA . LEU A 1 93 ? 44.500 21.036 27.449 1.00 10.10 88 LEU A CA 1
ATOM 720 C C . LEU A 1 93 ? 44.739 19.557 27.260 1.00 10.45 88 LEU A C 1
ATOM 721 O O . LEU A 1 93 ? 43.954 18.886 26.636 1.00 10.54 88 LEU A O 1
ATOM 726 N N . GLN A 1 94 ? 45.880 19.057 27.741 1.00 10.96 89 GLN A N 1
ATOM 727 C CA . GLN A 1 94 ? 46.245 17.653 27.552 1.00 11.26 89 GLN A CA 1
ATOM 728 C C . GLN A 1 94 ? 45.256 16.705 28.226 1.00 11.03 89 GLN A C 1
ATOM 729 O O . GLN A 1 94 ? 44.807 15.730 27.612 1.00 11.10 89 GLN A O 1
ATOM 735 N N . GLY A 1 95 ? 44.928 17.009 29.482 1.00 11.51 90 GLY A N 1
ATOM 736 C CA . GLY A 1 95 ? 44.048 16.173 30.277 1.00 11.82 90 GLY A CA 1
ATOM 737 C C . GLY A 1 95 ? 44.787 15.110 31.053 1.00 10.28 90 GLY A C 1
ATOM 738 O O . GLY A 1 95 ? 45.917 14.758 30.736 1.00 11.56 90 GLY A O 1
ATOM 739 N N . ASN A 1 96 ? 44.106 14.549 32.037 1.00 11.14 91 ASN A N 1
ATOM 740 C CA . ASN A 1 96 ? 44.703 13.555 32.920 1.00 11.95 91 ASN A CA 1
ATOM 741 C C . ASN A 1 96 ? 45.143 12.279 32.210 1.00 11.39 91 ASN A C 1
ATOM 742 O O . ASN A 1 96 ? 44.565 11.847 31.199 1.00 11.34 91 ASN A O 1
ATOM 747 N N . THR A 1 97 ? 46.188 11.647 32.750 1.00 11.30 92 THR A N 1
ATOM 748 C CA . THR A 1 97 ? 46.711 10.401 32.177 1.00 11.17 92 THR A CA 1
ATOM 749 C C . THR A 1 97 ? 45.664 9.289 32.158 1.00 11.26 92 THR A C 1
ATOM 750 O O . THR A 1 97 ? 45.593 8.516 31.206 1.00 13.70 92 THR A O 1
ATOM 754 N N . ASN A 1 98 ? 44.884 9.208 33.228 1.00 13.79 93 ASN A N 1
ATOM 755 C CA . ASN A 1 98 ? 43.964 8.098 33.402 1.00 15.70 93 ASN A CA 1
ATOM 756 C C . ASN A 1 98 ? 42.660 8.328 32.640 1.00 12.86 93 ASN A C 1
ATOM 757 O O . ASN A 1 98 ? 41.998 9.342 32.854 1.00 13.44 93 ASN A O 1
ATOM 762 N N . PRO A 1 99 ? 42.319 7.407 31.734 1.00 14.49 94 PRO A N 1
ATOM 763 C CA . PRO A 1 99 ? 41.086 7.535 30.944 1.00 14.54 94 PRO A CA 1
ATOM 764 C C . PRO A 1 99 ? 39.805 7.527 31.791 1.00 14.68 94 PRO A C 1
ATOM 765 O O . PRO A 1 99 ? 38.744 7.843 31.247 1.00 16.09 94 PRO A O 1
ATOM 769 N N . LEU A 1 100 ? 39.884 7.144 33.061 1.00 14.00 95 LEU A N 1
ATOM 770 C CA . LEU A 1 100 ? 38.737 7.278 33.952 1.00 14.13 95 LEU A CA 1
ATOM 771 C C . LEU A 1 100 ? 38.548 8.700 34.466 1.00 13.65 95 LEU A C 1
ATOM 772 O O . LEU A 1 100 ? 37.510 9.026 35.047 1.00 14.60 95 LEU A O 1
ATOM 777 N N . ALA A 1 101 ? 39.542 9.563 34.234 1.00 13.28 96 ALA A N 1
ATOM 778 C CA . ALA A 1 101 ? 39.538 10.905 34.784 1.00 12.51 96 ALA A CA 1
ATOM 779 C C . ALA A 1 101 ? 39.642 12.032 33.735 1.00 13.34 96 ALA A C 1
ATOM 780 O O . ALA A 1 101 ? 39.142 13.134 33.973 1.00 13.43 96 ALA A O 1
ATOM 782 N N . SER A 1 102 ? 40.288 11.781 32.593 1.00 13.08 97 SER A N 1
ATOM 783 C CA . SER A 1 102 ? 40.512 12.884 31.660 1.00 11.85 97 SER A CA 1
ATOM 784 C C . SER A 1 102 ? 39.179 13.458 31.202 1.00 12.31 97 SER A C 1
ATOM 785 O O . SER A 1 102 ? 38.250 12.718 30.865 1.00 12.60 97 SER A O 1
ATOM 788 N N . ALA A 1 103 ? 39.097 14.775 31.186 1.00 11.70 98 ALA A N 1
ATOM 789 C CA . ALA A 1 103 ? 37.802 15.436 31.011 1.00 10.96 98 ALA A CA 1
ATOM 790 C C . ALA A 1 103 ? 37.431 15.610 29.548 1.00 10.17 98 ALA A C 1
ATOM 791 O O . ALA A 1 103 ? 38.277 15.970 28.750 1.00 10.54 98 ALA A O 1
ATOM 793 N N . PRO A 1 104 ? 36.160 15.358 29.191 1.00 10.45 99 PRO A N 1
ATOM 794 C CA . PRO A 1 104 ? 35.692 15.747 27.867 1.00 9.09 99 PRO A CA 1
ATOM 795 C C . PRO A 1 104 ? 36.060 17.202 27.598 1.00 10.77 99 PRO A C 1
ATOM 796 O O . PRO A 1 104 ? 35.964 18.076 28.487 1.00 11.82 99 PRO A O 1
ATOM 800 N N . GLY A 1 105 ? 36.542 17.453 26.387 1.00 8.99 100 GLY A N 1
ATOM 801 C CA . GLY A 1 105 ? 37.050 18.777 26.049 1.00 10.42 100 GLY A CA 1
ATOM 802 C C . GLY A 1 105 ? 38.571 18.832 25.994 1.00 9.71 100 GLY A C 1
ATOM 803 O O . GLY A 1 105 ? 39.123 19.669 25.295 1.00 11.49 100 GLY A O 1
ATOM 804 N N . THR A 1 106 ? 39.225 17.962 26.760 1.00 9.56 101 THR A N 1
ATOM 805 C CA . THR A 1 106 ? 40.681 17.856 26.686 1.00 9.48 101 THR A CA 1
ATOM 806 C C . THR A 1 106 ? 41.085 16.900 25.588 1.00 10.06 101 THR A C 1
ATOM 807 O O . THR A 1 106 ? 40.253 16.127 25.047 1.00 9.63 101 THR A O 1
ATOM 811 N N . ILE A 1 107 ? 42.367 16.953 25.235 1.00 9.08 102 ILE A N 1
ATOM 812 C CA . ILE A 1 107 ? 42.874 16.100 24.166 1.00 9.79 102 ILE A CA 1
ATOM 813 C C . ILE A 1 107 ? 42.691 14.627 24.536 1.00 9.54 102 ILE A C 1
ATOM 814 O O . ILE A 1 107 ? 42.075 13.835 23.791 1.00 10.69 102 ILE A O 1
ATOM 819 N N . ARG A 1 108 ? 43.174 14.244 25.715 1.00 10.95 103 ARG A N 1
ATOM 820 C CA . ARG A 1 108 ? 43.011 12.869 26.160 1.00 9.30 103 ARG A CA 1
ATOM 821 C C . ARG A 1 108 ? 41.551 12.511 26.467 1.00 10.46 103 ARG A C 1
ATOM 822 O O . ARG A 1 108 ? 41.108 11.405 26.166 1.00 10.75 103 ARG A O 1
ATOM 830 N N . GLY A 1 109 ? 40.805 13.465 27.026 1.00 9.59 104 GLY A N 1
ATOM 831 C CA . GLY A 1 109 ? 39.394 13.227 27.358 1.00 9.24 104 GLY A CA 1
ATOM 832 C C . GLY A 1 109 ? 38.558 12.941 26.112 1.00 9.67 104 GLY A C 1
ATOM 833 O O . GLY A 1 109 ? 37.626 12.115 26.134 1.00 10.01 104 GLY A O 1
ATOM 834 N N . ASP A 1 110 ? 38.889 13.597 25.005 1.00 9.10 105 ASP A N 1
ATOM 835 C CA . ASP A 1 110 ? 38.117 13.386 23.766 1.00 9.83 105 ASP A CA 1
ATOM 836 C C . ASP A 1 110 ? 38.634 12.224 22.927 1.00 10.39 105 ASP A C 1
ATOM 837 O O . ASP A 1 110 ? 37.867 11.571 22.228 1.00 11.32 105 ASP A O 1
ATOM 842 N N . LEU A 1 111 ? 39.942 11.985 22.988 1.00 10.08 106 LEU A N 1
ATOM 843 C CA . LEU A 1 111 ? 40.581 11.145 21.968 1.00 10.22 106 LEU A CA 1
ATOM 844 C C . LEU A 1 111 ? 41.352 9.917 22.479 1.00 10.92 106 LEU A C 1
ATOM 845 O O . LEU A 1 111 ? 41.593 8.993 21.692 1.00 12.87 106 LEU A O 1
ATOM 850 N N . ALA A 1 112 ? 41.709 9.871 23.756 1.00 11.52 107 ALA A N 1
ATOM 851 C CA . ALA A 1 112 ? 42.536 8.759 24.260 1.00 11.18 107 ALA A CA 1
ATOM 852 C C . ALA A 1 112 ? 41.725 7.839 25.130 1.00 12.56 107 ALA A C 1
ATOM 853 O O . ALA A 1 112 ? 40.887 8.278 25.912 1.00 16.07 107 ALA A O 1
ATOM 855 N N . ASN A 1 113 ? 41.987 6.549 25.021 1.00 13.37 108 ASN A N 1
ATOM 856 C CA . ASN A 1 113 ? 41.229 5.587 25.808 1.00 14.35 108 ASN A CA 1
ATOM 857 C C . ASN A 1 113 ? 42.136 4.605 26.542 1.00 15.32 108 ASN A C 1
ATOM 858 O O . ASN A 1 113 ? 41.709 3.501 26.874 1.00 19.39 108 ASN A O 1
ATOM 863 N N . ASP A 1 114 ? 43.364 5.007 26.827 1.00 12.94 109 ASP A N 1
ATOM 864 C CA . ASP A 1 114 ? 44.325 4.123 27.469 1.00 14.07 109 ASP A CA 1
ATOM 865 C C . ASP A 1 114 ? 45.304 4.932 28.277 1.00 12.14 109 ASP A C 1
ATOM 866 O O . ASP A 1 114 ? 45.637 6.057 27.913 1.00 11.99 109 ASP A O 1
ATOM 871 N N . ILE A 1 115 ? 45.805 4.345 29.361 1.00 13.32 110 ILE A N 1
ATOM 872 C CA . ILE A 1 115 ? 46.720 5.029 30.259 1.00 13.26 110 ILE A CA 1
ATOM 873 C C . ILE A 1 115 ? 48.107 5.265 29.646 1.00 12.79 110 ILE A C 1
ATOM 874 O O . ILE A 1 115 ? 48.790 6.236 29.996 1.00 13.43 110 ILE A O 1
ATOM 879 N N . ARG A 1 116 ? 48.509 4.365 28.739 1.00 12.82 111 ARG A N 1
ATOM 880 C CA . ARG A 1 116 ? 49.813 4.478 28.097 1.00 13.38 111 ARG A CA 1
ATOM 881 C C . ARG A 1 116 ? 49.733 5.060 26.667 1.00 13.43 111 ARG A C 1
ATOM 882 O O . ARG A 1 116 ? 50.498 5.965 26.333 1.00 12.96 111 ARG A O 1
ATOM 890 N N . GLU A 1 117 ? 48.788 4.579 25.866 1.00 12.53 112 GLU A N 1
ATOM 891 C CA . GLU A 1 117 ? 48.578 5.104 24.518 1.00 12.95 112 GLU A CA 1
ATOM 892 C C . GLU A 1 117 ? 47.684 6.316 24.697 1.00 11.56 112 GLU A C 1
ATOM 893 O O . GLU A 1 117 ? 46.466 6.244 24.578 1.00 12.68 112 GLU A O 1
ATOM 899 N N . ASN A 1 118 ? 48.328 7.418 25.042 1.00 11.38 113 ASN A N 1
ATOM 900 C CA . ASN A 1 118 ? 47.594 8.602 25.484 1.00 10.31 113 ASN A CA 1
ATOM 901 C C . ASN A 1 118 ? 47.942 9.857 24.662 1.00 11.19 113 ASN A C 1
ATOM 902 O O . ASN A 1 118 ? 47.740 10.979 25.117 1.00 10.90 113 ASN A O 1
ATOM 907 N N . LEU A 1 119 ? 48.476 9.622 23.455 1.00 10.89 114 LEU A N 1
ATOM 908 C CA . LEU A 1 119 ? 48.624 10.618 22.354 1.00 9.91 114 LEU A CA 1
ATOM 909 C C . LEU A 1 119 ? 49.641 11.744 22.533 1.00 10.77 114 LEU A C 1
ATOM 910 O O . LEU A 1 119 ? 50.245 12.181 21.551 1.00 11.41 114 LEU A O 1
ATOM 915 N N . ILE A 1 120 ? 49.813 12.251 23.752 1.00 10.37 115 ILE A N 1
ATOM 916 C CA . ILE A 1 120 ? 50.565 13.479 23.928 1.00 11.22 115 ILE A CA 1
ATOM 917 C C . ILE A 1 120 ? 51.322 13.524 25.238 1.00 10.56 115 ILE A C 1
ATOM 918 O O . ILE A 1 120 ? 50.775 13.142 26.269 1.00 11.15 115 ILE A O 1
ATOM 923 N N . HIS A 1 121 ? 52.569 13.985 25.203 1.00 10.98 116 HIS A N 1
ATOM 924 C CA . HIS A 1 121 ? 53.289 14.397 26.389 1.00 10.29 116 HIS A CA 1
ATOM 925 C C . HIS A 1 121 ? 53.340 15.915 26.483 1.00 10.74 116 HIS A C 1
ATOM 926 O O . HIS A 1 121 ? 53.500 16.598 25.439 1.00 12.34 116 HIS A O 1
ATOM 933 N N . ALA A 1 122 ? 53.292 16.456 27.699 1.00 10.50 117 ALA A N 1
ATOM 934 C CA . ALA A 1 122 ? 53.565 17.867 27.907 1.00 10.86 117 ALA A CA 1
ATOM 935 C C . ALA A 1 122 ? 54.326 18.032 29.202 1.00 13.64 117 ALA A C 1
ATOM 936 O O . ALA A 1 122 ? 53.992 17.390 30.199 1.00 14.81 117 ALA A O 1
ATOM 938 N N . SER A 1 123 ? 55.342 18.892 29.206 1.00 13.08 118 SER A N 1
ATOM 939 C CA . SER A 1 123 ? 56.100 19.109 30.454 1.00 13.53 118 SER A CA 1
ATOM 940 C C . SER A 1 123 ? 55.204 19.520 31.623 1.00 16.15 118 SER A C 1
ATOM 941 O O . SER A 1 123 ? 54.233 20.248 31.433 1.00 13.97 118 SER A O 1
ATOM 944 N N . ASP A 1 124 ? 55.540 19.106 32.849 1.00 16.90 119 ASP A N 1
ATOM 945 C CA . ASP A 1 124 ? 54.636 19.353 33.970 1.00 16.78 119 ASP A CA 1
ATOM 946 C C . ASP A 1 124 ? 55.040 20.518 34.897 1.00 18.18 119 ASP A C 1
ATOM 947 O O . ASP A 1 124 ? 54.280 20.905 35.779 1.00 22.37 119 ASP A O 1
ATOM 952 N N . SER A 1 125 ? 56.216 21.085 34.671 1.00 20.31 120 SER A N 1
ATOM 953 C CA . SER A 1 125 ? 56.704 22.179 35.515 1.00 25.43 120 SER A CA 1
ATOM 954 C C . SER A 1 125 ? 57.796 22.953 34.809 1.00 21.91 120 SER A C 1
ATOM 955 O O . SER A 1 125 ? 58.335 22.499 33.812 1.00 19.73 120 SER A O 1
ATOM 958 N N . GLU A 1 126 ? 58.135 24.128 35.351 1.00 22.63 121 GLU A N 1
ATOM 959 C CA . GLU A 1 126 ? 59.255 24.904 34.833 1.00 25.95 121 GLU A CA 1
ATOM 960 C C . GLU A 1 126 ? 60.533 24.083 34.852 1.00 24.49 121 GLU A C 1
ATOM 961 O O . GLU A 1 126 ? 61.257 24.037 33.866 1.00 26.91 121 GLU A O 1
ATOM 967 N N . ASP A 1 127 ? 60.788 23.429 35.984 1.00 27.48 122 ASP A N 1
ATOM 968 C CA . ASP A 1 127 ? 62.001 22.634 36.147 1.00 30.92 122 ASP A CA 1
ATOM 969 C C . ASP A 1 127 ? 62.090 21.521 35.073 1.00 23.94 122 ASP A C 1
ATOM 970 O O . ASP A 1 127 ? 63.117 21.374 34.421 1.00 27.46 122 ASP A O 1
ATOM 975 N N . SER A 1 128 ? 61.019 20.746 34.871 1.00 24.29 123 SER A N 1
ATOM 976 C CA . SER A 1 128 ? 61.050 19.677 33.859 1.00 23.39 123 SER A CA 1
ATOM 977 C C . SER A 1 128 ? 61.001 20.116 32.392 1.00 22.61 123 SER A C 1
ATOM 978 O O . SER A 1 128 ? 61.525 19.430 31.528 1.00 21.88 123 SER A O 1
ATOM 981 N N . ALA A 1 129 ? 60.354 21.244 32.104 1.00 20.01 124 ALA A N 1
ATOM 982 C CA . ALA A 1 129 ? 60.406 21.772 30.757 1.00 21.84 124 ALA A CA 1
ATOM 983 C C . ALA A 1 129 ? 61.846 22.041 30.328 1.00 24.00 124 ALA A C 1
ATOM 984 O O . ALA A 1 129 ? 62.241 21.668 29.236 1.00 20.58 124 ALA A O 1
ATOM 986 N N . VAL A 1 130 ? 62.620 22.685 31.197 1.00 26.58 125 VAL A N 1
ATOM 987 C CA . VAL A 1 130 ? 64.010 22.992 30.868 1.00 27.11 125 VAL A CA 1
ATOM 988 C C . VAL A 1 130 ? 64.778 21.721 30.557 1.00 24.89 125 VAL A C 1
ATOM 989 O O . VAL A 1 130 ? 65.472 21.624 29.553 1.00 26.85 125 VAL A O 1
ATOM 993 N N . ASP A 1 131 ? 64.617 20.739 31.433 1.00 23.41 126 ASP A N 1
ATOM 994 C CA . ASP A 1 131 ? 65.261 19.454 31.287 1.00 26.94 126 ASP A CA 1
ATOM 995 C C . ASP A 1 131 ? 64.833 18.781 29.971 1.00 25.08 126 ASP A C 1
ATOM 996 O O . ASP A 1 131 ? 65.657 18.333 29.175 1.00 25.19 126 ASP A O 1
ATOM 1001 N N . GLU A 1 132 ? 63.526 18.730 29.707 1.00 19.64 127 GLU A N 1
ATOM 1002 C CA . GLU A 1 132 ? 63.055 17.992 28.542 1.00 20.01 127 GLU A CA 1
ATOM 1003 C C . GLU A 1 132 ? 63.407 18.668 27.224 1.00 19.71 127 GLU A C 1
ATOM 1004 O O . GLU A 1 132 ? 63.712 18.004 26.240 1.00 19.14 127 GLU A O 1
ATOM 1010 N N . ILE A 1 133 ? 63.366 19.995 27.219 1.00 20.22 128 ILE A N 1
ATOM 1011 C CA . ILE A 1 133 ? 63.774 20.734 26.035 1.00 22.11 128 ILE A CA 1
ATOM 1012 C C . ILE A 1 133 ? 65.254 20.432 25.726 1.00 23.34 128 ILE A C 1
ATOM 1013 O O . ILE A 1 133 ? 65.630 20.273 24.568 1.00 23.77 128 ILE A O 1
ATOM 1018 N N . SER A 1 134 ? 66.068 20.312 26.772 1.00 20.87 129 SER A N 1
ATOM 1019 C CA . SER A 1 134 ? 67.492 20.015 26.594 1.00 24.58 129 SER A CA 1
ATOM 1020 C C . SER A 1 134 ? 67.721 18.604 26.039 1.00 25.83 129 SER A C 1
ATOM 1021 O O . SER A 1 134 ? 68.669 18.366 25.293 1.00 29.63 129 SER A O 1
ATOM 1024 N N . ILE A 1 135 ? 66.845 17.670 26.399 1.00 23.88 130 ILE A N 1
ATOM 1025 C CA . ILE A 1 135 ? 66.923 16.311 25.866 1.00 23.13 130 ILE A CA 1
ATOM 1026 C C . ILE A 1 135 ? 66.587 16.232 24.374 1.00 25.41 130 ILE A C 1
ATOM 1027 O O . ILE A 1 135 ? 67.287 15.589 23.596 1.00 22.53 130 ILE A O 1
ATOM 1032 N N . TRP A 1 136 ? 65.490 16.866 23.972 1.00 19.23 131 TRP A N 1
ATOM 1033 C CA . TRP A 1 136 ? 65.019 16.768 22.609 1.00 21.96 131 TRP A CA 1
ATOM 1034 C C . TRP A 1 136 ? 65.669 17.791 21.691 1.00 21.71 131 TRP A C 1
ATOM 1035 O O . TRP A 1 136 ? 65.731 17.574 20.491 1.00 22.04 131 TRP A O 1
ATOM 1046 N N . PHE A 1 137 ? 66.131 18.884 22.286 1.00 23.87 132 PHE A N 1
ATOM 1047 C CA . PHE A 1 137 ? 66.763 19.984 21.555 1.00 24.85 132 PHE A CA 1
ATOM 1048 C C . PHE A 1 137 ? 68.081 20.419 22.201 1.00 29.13 132 PHE A C 1
ATOM 1049 O O . PHE A 1 137 ? 68.193 21.525 22.738 1.00 29.00 132 PHE A O 1
ATOM 1057 N N . PRO A 1 138 ? 69.083 19.535 22.146 1.00 28.45 133 PRO A N 1
ATOM 1058 C CA . PRO A 1 138 ? 70.387 19.752 22.785 1.00 31.45 133 PRO A CA 1
ATOM 1059 C C . PRO A 1 138 ? 71.077 21.002 22.232 1.00 31.78 133 PRO A C 1
ATOM 1060 O O . PRO A 1 138 ? 71.619 21.756 23.045 1.00 37.30 133 PRO A O 1
ATOM 1064 N N . LEU B 1 6 ? 54.531 4.105 -5.320 1.00 34.92 1 LEU B N 1
ATOM 1065 C CA . LEU B 1 6 ? 54.947 4.808 -4.107 1.00 31.63 1 LEU B CA 1
ATOM 1066 C C . LEU B 1 6 ? 55.848 5.995 -4.434 1.00 30.44 1 LEU B C 1
ATOM 1067 O O . LEU B 1 6 ? 56.861 5.851 -5.116 1.00 29.80 1 LEU B O 1
ATOM 1072 N N . GLN B 1 7 ? 55.481 7.176 -3.953 1.00 24.99 2 GLN B N 1
ATOM 1073 C CA . GLN B 1 7 ? 56.231 8.377 -4.279 1.00 23.93 2 GLN B CA 1
ATOM 1074 C C . GLN B 1 7 ? 56.411 9.247 -3.054 1.00 20.65 2 GLN B C 1
ATOM 1075 O O . GLN B 1 7 ? 55.646 9.150 -2.090 1.00 19.77 2 GLN B O 1
ATOM 1081 N N . ARG B 1 8 ? 57.407 10.114 -3.122 1.00 17.96 3 ARG B N 1
ATOM 1082 C CA . ARG B 1 8 ? 57.598 11.148 -2.118 1.00 16.21 3 ARG B CA 1
ATOM 1083 C C . ARG B 1 8 ? 57.475 12.478 -2.796 1.00 16.90 3 ARG B C 1
ATOM 1084 O O . ARG B 1 8 ? 57.899 12.646 -3.957 1.00 18.89 3 ARG B O 1
ATOM 1092 N N . THR B 1 9 ? 56.872 13.427 -2.086 1.00 15.70 4 THR B N 1
ATOM 1093 C CA . THR B 1 9 ? 56.740 14.792 -2.575 1.00 13.75 4 THR B CA 1
ATOM 1094 C C . THR B 1 9 ? 57.105 15.762 -1.461 1.00 13.60 4 THR B C 1
ATOM 1095 O O . THR B 1 9 ? 57.036 15.421 -0.286 1.00 15.40 4 THR B O 1
ATOM 1099 N N . LEU B 1 10 ? 57.498 16.969 -1.838 1.00 12.41 5 LEU B N 1
ATOM 1100 C CA . LEU B 1 10 ? 57.964 17.986 -0.912 1.00 12.15 5 LEU B CA 1
ATOM 1101 C C . LEU B 1 10 ? 56.870 19.041 -0.788 1.00 14.06 5 LEU B C 1
ATOM 1102 O O . LEU B 1 10 ? 56.423 19.621 -1.785 1.00 14.44 5 LEU B O 1
ATOM 1107 N N . VAL B 1 11 ? 56.410 19.238 0.449 1.00 13.09 6 VAL B N 1
ATOM 1108 C CA . VAL B 1 11 ? 55.417 20.261 0.759 1.00 13.41 6 VAL B CA 1
ATOM 1109 C C . VAL B 1 11 ? 56.045 21.354 1.626 1.00 12.39 6 VAL B C 1
ATOM 1110 O O . VAL B 1 11 ? 56.824 21.063 2.537 1.00 13.33 6 VAL B O 1
ATOM 1114 N N . LEU B 1 12 ? 55.715 22.614 1.343 1.00 12.58 7 LEU B N 1
ATOM 1115 C CA . LEU B 1 12 ? 56.030 23.704 2.268 1.00 12.39 7 LEU B CA 1
ATOM 1116 C C . LEU B 1 12 ? 54.719 24.261 2.798 1.00 11.29 7 LEU B C 1
ATOM 1117 O O . LEU B 1 12 ? 53.789 24.537 2.016 1.00 12.79 7 LEU B O 1
ATOM 1122 N N . ILE B 1 13 ? 54.632 24.398 4.123 1.00 12.39 8 ILE B N 1
ATOM 1123 C CA . ILE B 1 13 ? 53.581 25.191 4.750 1.00 11.19 8 ILE B CA 1
ATOM 1124 C C . ILE B 1 13 ? 54.139 26.604 4.866 1.00 11.30 8 ILE B C 1
ATOM 1125 O O . ILE B 1 13 ? 55.171 26.818 5.527 1.00 12.82 8 ILE B O 1
ATOM 1130 N N . LYS B 1 14 ? 53.471 27.559 4.221 1.00 12.56 9 LYS B N 1
ATOM 1131 C CA . LYS B 1 14 ? 54.030 28.905 4.018 1.00 10.72 9 LYS B CA 1
ATOM 1132 C C . LYS B 1 14 ? 53.737 29.861 5.177 1.00 11.84 9 LYS B C 1
ATOM 1133 O O . LYS B 1 14 ? 52.914 29.561 6.053 1.00 12.92 9 LYS B O 1
ATOM 1139 N N . PRO B 1 15 ? 54.411 31.018 5.209 1.00 11.73 10 PRO B N 1
ATOM 1140 C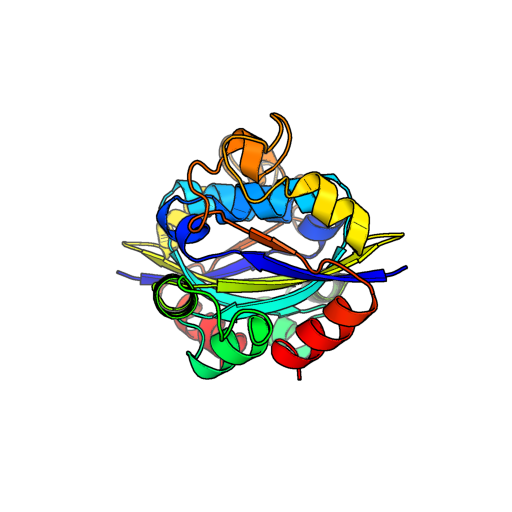 CA . PRO B 1 15 ? 54.263 31.895 6.371 1.00 12.22 10 PRO B CA 1
ATOM 1141 C C . PRO B 1 15 ? 52.831 32.375 6.663 1.00 13.25 10 PRO B C 1
ATOM 1142 O O . PRO B 1 15 ? 52.480 32.644 7.845 1.00 13.15 10 PRO B O 1
ATOM 1146 N N . ASP B 1 16 ? 52.009 32.485 5.622 1.00 12.80 11 ASP B N 1
ATOM 1147 C CA . ASP B 1 16 ? 50.633 32.936 5.811 1.00 13.81 11 ASP B CA 1
ATOM 1148 C C . ASP B 1 16 ? 49.840 31.914 6.617 1.00 13.86 11 ASP B C 1
ATOM 1149 O O . ASP B 1 16 ? 48.912 32.276 7.350 1.00 15.32 11 ASP B O 1
ATOM 1154 N N . ALA B 1 17 ? 50.216 30.644 6.509 1.00 13.44 12 ALA B N 1
ATOM 1155 C CA . ALA B 1 17 ? 49.522 29.612 7.281 1.00 14.07 12 ALA B CA 1
ATOM 1156 C C . ALA B 1 17 ? 49.804 29.782 8.778 1.00 13.66 12 ALA B C 1
ATOM 1157 O O . ALA B 1 17 ? 48.911 29.587 9.611 1.00 13.95 12 ALA B O 1
ATOM 1159 N N . PHE B 1 18 ? 51.021 30.155 9.137 1.00 14.87 13 PHE B N 1
ATOM 1160 C CA . PHE B 1 18 ? 51.326 30.453 10.520 1.00 16.19 13 PHE B CA 1
ATOM 1161 C C . PHE B 1 18 ? 50.585 31.706 10.971 1.00 16.45 13 PHE B C 1
ATOM 1162 O O . PHE B 1 18 ? 49.943 31.695 12.011 1.00 16.84 13 PHE B O 1
ATOM 1170 N N . GLU B 1 19 ? 50.642 32.774 10.175 1.00 15.83 14 GLU B N 1
ATOM 1171 C CA . GLU B 1 19 ? 49.935 34.009 10.504 1.00 15.51 14 GLU B CA 1
ATOM 1172 C C . GLU B 1 19 ? 48.451 33.779 10.781 1.00 17.04 14 GLU B C 1
ATOM 1173 O O . GLU B 1 19 ? 47.876 34.373 11.702 1.00 18.54 14 GLU B O 1
ATOM 1179 N N . ARG B 1 20 ? 47.828 32.924 9.973 1.00 13.87 15 ARG B N 1
ATOM 1180 C CA . ARG B 1 20 ? 46.382 32.705 10.054 1.00 13.23 15 ARG B CA 1
ATOM 1181 C C . ARG B 1 20 ? 45.986 31.468 10.853 1.00 12.94 15 ARG B C 1
ATOM 1182 O O . ARG B 1 20 ? 44.808 31.090 10.850 1.00 15.28 15 ARG B O 1
ATOM 1190 N N . SER B 1 21 ? 46.954 30.851 11.524 1.00 14.95 16 SER B N 1
ATOM 1191 C CA . SER B 1 21 ? 46.694 29.661 12.343 1.00 14.02 16 SER B CA 1
ATOM 1192 C C . SER B 1 21 ? 46.012 28.543 11.579 1.00 15.56 16 SER B C 1
ATOM 1193 O O . SER B 1 21 ? 45.071 27.906 12.066 1.00 15.92 16 SER B O 1
ATOM 1196 N N . LEU B 1 22 ? 46.534 28.284 10.380 1.00 13.14 17 LEU B N 1
ATOM 1197 C CA . LEU B 1 22 ? 46.001 27.265 9.480 1.00 12.80 17 LEU B CA 1
ATOM 1198 C C . LEU B 1 22 ? 46.965 26.104 9.295 1.00 11.58 17 LEU B C 1
ATOM 1199 O O . LEU B 1 22 ? 46.744 25.259 8.407 1.00 12.07 17 LEU B O 1
ATOM 1204 N N . VAL B 1 23 ? 48.015 26.032 10.097 1.00 11.45 18 VAL B N 1
ATOM 1205 C CA . VAL B 1 23 ? 49.014 24.973 9.912 1.00 11.66 18 VAL B CA 1
ATOM 1206 C C . VAL B 1 23 ? 48.411 23.578 10.066 1.00 11.74 18 VAL B C 1
ATOM 1207 O O . VAL B 1 23 ? 48.529 22.740 9.181 1.00 12.25 18 VAL B O 1
ATOM 1211 N N . ALA B 1 24 ? 47.712 23.340 11.167 1.00 12.40 19 ALA B N 1
ATOM 1212 C CA . ALA B 1 24 ? 47.093 22.033 11.363 1.00 12.09 19 ALA B CA 1
ATOM 1213 C C . ALA B 1 24 ? 45.959 21.771 10.389 1.00 10.92 19 ALA B C 1
ATOM 1214 O O . ALA B 1 24 ? 45.739 20.618 9.978 1.00 11.97 19 ALA B O 1
ATOM 1216 N N . GLU B 1 25 ? 45.214 22.796 9.998 1.00 11.39 20 GLU B N 1
ATOM 1217 C CA . GLU B 1 25 ? 44.131 22.621 9.038 1.00 14.22 20 GLU B CA 1
ATOM 1218 C C . GLU B 1 25 ? 44.704 22.034 7.748 1.00 12.86 20 GLU B C 1
ATOM 1219 O O . GLU B 1 25 ? 44.148 21.096 7.167 1.00 13.63 20 GLU B O 1
ATOM 1225 N N . ILE B 1 26 ? 45.821 22.590 7.308 1.00 12.15 21 ILE B N 1
ATOM 1226 C CA . ILE B 1 26 ? 46.417 22.144 6.059 1.00 13.26 21 ILE B CA 1
ATOM 1227 C C . ILE B 1 26 ? 47.034 20.765 6.206 1.00 12.36 21 ILE B C 1
ATOM 1228 O O . ILE B 1 26 ? 46.774 19.866 5.390 1.00 12.57 21 ILE B O 1
ATOM 1233 N N . MET B 1 27 ? 47.867 20.582 7.221 1.00 12.35 22 MET B N 1
ATOM 1234 C CA . MET B 1 27 ? 48.446 19.261 7.463 1.00 11.22 22 MET B CA 1
ATOM 1235 C C . MET B 1 27 ? 47.365 18.204 7.635 1.00 13.46 22 MET B C 1
ATOM 1236 O O . MET B 1 27 ? 47.542 17.069 7.190 1.00 12.81 22 MET B O 1
ATOM 1241 N N . GLY B 1 28 ? 46.253 18.568 8.269 1.00 13.00 23 GLY B N 1
ATOM 1242 C CA . GLY B 1 28 ? 45.179 17.612 8.493 1.00 12.95 23 GLY B CA 1
ATOM 1243 C C . GLY B 1 28 ? 44.487 17.165 7.225 1.00 13.18 23 GLY B C 1
ATOM 1244 O O . GLY B 1 28 ? 44.057 16.016 7.140 1.00 13.54 23 GLY B O 1
ATOM 1245 N N . ARG B 1 29 ? 44.377 18.051 6.240 1.00 12.86 24 ARG B N 1
ATOM 1246 C CA . ARG B 1 29 ? 43.772 17.635 4.971 1.00 11.49 24 ARG B CA 1
ATOM 1247 C C . ARG B 1 29 ? 44.633 16.577 4.301 1.00 13.09 24 ARG B C 1
ATOM 1248 O O . ARG B 1 29 ? 44.125 15.619 3.715 1.00 14.01 24 ARG B O 1
ATOM 1256 N N . ILE B 1 30 ? 45.940 16.710 4.425 1.00 11.89 25 ILE B N 1
ATOM 1257 C CA . ILE B 1 30 ? 46.833 15.729 3.810 1.00 11.80 25 ILE B CA 1
ATOM 1258 C C . ILE B 1 30 ? 46.831 14.433 4.626 1.00 13.45 25 ILE B C 1
ATOM 1259 O O . ILE B 1 30 ? 46.810 13.328 4.062 1.00 13.95 25 ILE B O 1
ATOM 1264 N N . GLU B 1 31 ? 46.813 14.565 5.955 1.00 12.18 26 GLU B N 1
ATOM 1265 C CA . GLU B 1 31 ? 46.765 13.402 6.853 1.00 13.06 26 GLU B CA 1
ATOM 1266 C C . GLU B 1 31 ? 45.500 12.570 6.649 1.00 13.21 26 GLU B C 1
ATOM 1267 O O . GLU B 1 31 ? 45.564 11.343 6.700 1.00 14.24 26 GLU B O 1
ATOM 1273 N N . LYS B 1 32 ? 44.365 13.226 6.413 1.00 12.77 27 LYS B N 1
ATOM 1274 C CA . LYS B 1 32 ? 43.102 12.518 6.251 1.00 15.12 27 LYS B CA 1
ATOM 1275 C C . LYS B 1 32 ? 43.031 11.764 4.933 1.00 15.75 27 LYS B C 1
ATOM 1276 O O . LYS B 1 32 ? 42.177 10.888 4.751 1.00 16.13 27 LYS B O 1
ATOM 1282 N N . LYS B 1 33 ? 43.905 12.126 4.003 1.00 13.87 28 LYS B N 1
ATOM 1283 C CA . LYS B 1 33 ? 43.985 11.471 2.703 1.00 16.98 28 LYS B CA 1
ATOM 1284 C C . LYS B 1 33 ? 44.901 10.253 2.813 1.00 16.03 28 LYS B C 1
ATOM 1285 O O . LYS B 1 33 ? 45.119 9.549 1.826 1.00 20.17 28 LYS B O 1
ATOM 1291 N N . ASN B 1 34 ? 45.463 10.017 3.997 1.00 16.10 29 ASN B N 1
ATOM 1292 C CA . ASN B 1 34 ? 46.289 8.841 4.284 1.00 18.38 29 ASN B CA 1
ATOM 1293 C C . ASN B 1 34 ? 47.739 8.910 3.777 1.00 19.39 29 ASN B C 1
ATOM 1294 O O . ASN B 1 34 ? 48.420 7.887 3.668 1.00 22.20 29 ASN B O 1
ATOM 1299 N N . PHE B 1 35 ? 48.222 10.120 3.504 1.00 16.08 30 PHE B N 1
ATOM 1300 C CA . PHE B 1 35 ? 49.654 10.334 3.288 1.00 16.40 30 PHE B CA 1
ATOM 1301 C C . PHE B 1 35 ? 50.439 10.410 4.578 1.00 18.62 30 PHE B C 1
ATOM 1302 O O . PHE B 1 35 ? 49.961 10.934 5.584 1.00 22.70 30 PHE B O 1
ATOM 1310 N N . LYS B 1 36 ? 51.654 9.886 4.526 1.00 18.52 31 LYS B N 1
ATOM 1311 C CA . LYS B 1 36 ? 52.490 9.739 5.701 1.00 19.45 31 LYS B CA 1
ATOM 1312 C C . LYS B 1 36 ? 53.698 10.671 5.660 1.00 18.09 31 LYS B C 1
ATOM 1313 O O . LYS B 1 36 ? 54.333 10.844 4.611 1.00 18.54 31 LYS B O 1
ATOM 1319 N N . ILE B 1 37 ? 53.998 11.280 6.803 1.00 19.05 32 ILE B N 1
ATOM 1320 C CA . ILE B 1 37 ? 55.187 12.115 6.946 1.00 15.14 32 ILE B CA 1
ATOM 1321 C C . ILE B 1 37 ? 56.418 11.210 7.004 1.00 19.55 32 ILE B C 1
ATOM 1322 O O . ILE B 1 37 ? 56.480 10.272 7.807 1.00 21.45 32 ILE B O 1
ATOM 1327 N N . VAL B 1 38 ? 57.385 11.472 6.137 1.00 18.66 33 VAL B N 1
ATOM 1328 C CA . VAL B 1 38 ? 58.650 10.736 6.127 1.00 19.11 33 VAL B CA 1
ATOM 1329 C C . VAL B 1 38 ? 59.786 11.585 6.692 1.00 20.48 33 VAL B C 1
ATOM 1330 O O . VAL B 1 38 ? 60.728 11.054 7.309 1.00 20.79 33 VAL B O 1
ATOM 1334 N N . SER B 1 39 ? 59.698 12.903 6.492 1.00 19.33 34 SER B N 1
ATOM 1335 C CA . SER B 1 39 ? 60.634 13.866 7.060 1.00 20.83 34 SER B CA 1
ATOM 1336 C C . SER B 1 39 ? 59.884 15.160 7.280 1.00 18.12 34 SER B C 1
ATOM 1337 O O . SER B 1 39 ? 58.900 15.434 6.588 1.00 19.09 34 SER B O 1
ATOM 1340 N N . MET B 1 40 ? 60.346 15.958 8.232 1.00 18.72 35 MET B N 1
ATOM 1341 C CA . MET B 1 40 ? 59.745 17.262 8.480 1.00 18.40 35 MET B CA 1
ATOM 1342 C C . MET B 1 40 ? 60.700 18.141 9.266 1.00 22.15 35 MET B C 1
ATOM 1343 O O . MET B 1 40 ? 61.336 17.674 10.216 1.00 25.03 35 MET B O 1
ATOM 1348 N N . LYS B 1 41 ? 60.817 19.403 8.862 1.00 20.52 36 LYS B N 1
ATOM 1349 C CA . LYS B 1 41 ? 61.649 20.383 9.552 1.00 20.33 36 LYS B CA 1
ATOM 1350 C C . LYS B 1 41 ? 60.873 21.675 9.718 1.00 18.60 36 LYS B C 1
ATOM 1351 O O . LYS B 1 41 ? 60.109 22.069 8.814 1.00 18.72 36 LYS B O 1
ATOM 1357 N N . PHE B 1 42 ? 61.080 22.334 10.856 1.00 18.08 37 PHE B N 1
ATOM 1358 C CA . PHE B 1 42 ? 60.494 23.629 11.155 1.00 17.77 37 PHE B CA 1
ATOM 1359 C C . PHE B 1 42 ? 61.567 24.675 10.957 1.00 17.97 37 PHE B C 1
ATOM 1360 O O . PHE B 1 42 ? 62.679 24.512 11.451 1.00 20.89 37 PHE B O 1
ATOM 1368 N N . TRP B 1 43 ? 61.237 25.745 10.247 1.00 15.89 38 TRP B N 1
ATOM 1369 C CA . TRP B 1 43 ? 62.158 26.866 10.028 1.00 16.43 38 TRP B CA 1
ATOM 1370 C C . TRP B 1 43 ? 61.557 28.126 10.631 1.00 15.92 38 TRP B C 1
ATOM 1371 O O . TRP B 1 43 ? 60.529 28.626 10.168 1.00 15.54 38 TRP B O 1
ATOM 1382 N N . SER B 1 44 ? 62.176 28.685 11.667 1.00 18.08 39 SER B N 1
ATOM 1383 C CA . SER B 1 44 ? 61.652 29.931 12.210 1.00 18.82 39 SER B CA 1
ATOM 1384 C C . SER B 1 44 ? 61.681 31.013 11.128 1.00 18.90 39 SER B C 1
ATOM 1385 O O . SER B 1 44 ? 60.779 31.836 11.038 1.00 19.63 39 SER B O 1
ATOM 1388 N N . LYS B 1 45 ? 62.727 30.964 10.305 1.00 18.45 40 LYS B N 1
ATOM 1389 C CA . LYS B 1 45 ? 62.870 31.796 9.126 1.00 20.25 40 LYS B CA 1
ATOM 1390 C C . LYS B 1 45 ? 63.792 31.051 8.169 1.00 21.53 40 LYS B C 1
ATOM 1391 O O . LYS B 1 45 ? 64.951 30.795 8.474 1.00 22.22 40 LYS B O 1
ATOM 1397 N N . ALA B 1 46 ? 63.287 30.691 6.997 1.00 19.58 41 ALA B N 1
ATOM 1398 C CA . ALA B 1 46 ? 64.115 29.953 6.061 1.00 21.30 41 ALA B CA 1
ATOM 1399 C C . ALA B 1 46 ? 65.196 30.881 5.543 1.00 21.04 41 ALA B C 1
ATOM 1400 O O . ALA B 1 46 ? 64.946 32.071 5.370 1.00 20.40 41 ALA B O 1
ATOM 1402 N N . PRO B 1 47 ? 66.389 30.327 5.294 1.00 19.46 42 PRO B N 1
ATOM 1403 C CA . PRO B 1 47 ? 67.444 31.116 4.643 1.00 20.99 42 PRO B CA 1
ATOM 1404 C C . PRO B 1 47 ? 66.992 31.569 3.249 1.00 22.35 42 PRO B C 1
ATOM 1405 O O . PRO B 1 47 ? 66.390 30.783 2.493 1.00 21.55 42 PRO B O 1
ATOM 1409 N N . ARG B 1 48 ? 67.317 32.816 2.915 1.00 21.60 43 ARG B N 1
ATOM 1410 C CA . ARG B 1 48 ? 67.009 33.3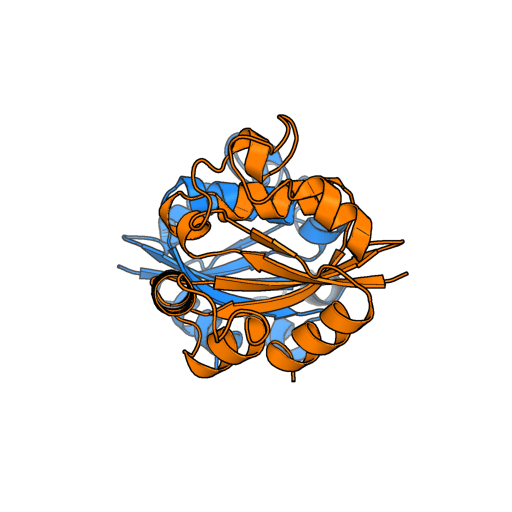89 1.612 1.00 26.20 43 ARG B CA 1
ATOM 1411 C C . ARG B 1 48 ? 67.528 32.515 0.470 1.00 23.82 43 ARG B C 1
ATOM 1412 O O . ARG B 1 48 ? 66.819 32.327 -0.533 1.00 19.67 43 ARG B O 1
ATOM 1420 N N . ASN B 1 49 ? 68.753 31.994 0.595 1.00 24.00 44 ASN B N 1
ATOM 1421 C CA . ASN B 1 49 ? 69.315 31.162 -0.473 1.00 23.18 44 ASN B CA 1
ATOM 1422 C C . ASN B 1 49 ? 68.523 29.887 -0.775 1.00 22.33 44 ASN B C 1
ATOM 1423 O O . ASN B 1 49 ? 68.402 29.507 -1.928 1.00 22.63 44 ASN B O 1
ATOM 1428 N N . LEU B 1 50 ? 67.968 29.244 0.253 1.00 19.43 45 LEU B N 1
ATOM 1429 C CA . LEU B 1 50 ? 67.189 28.033 0.044 1.00 20.89 45 LEU B CA 1
ATOM 1430 C C . LEU B 1 50 ? 65.897 28.383 -0.698 1.00 16.96 45 LEU B C 1
ATOM 1431 O O . LEU B 1 50 ? 65.458 27.649 -1.580 1.00 17.08 45 LEU B O 1
ATOM 1436 N N . ILE B 1 51 ? 65.302 29.508 -0.331 1.00 18.15 46 ILE B N 1
ATOM 1437 C CA . ILE B 1 51 ? 64.080 29.969 -1.003 1.00 16.91 46 ILE B CA 1
ATOM 1438 C C . ILE B 1 51 ? 64.367 30.255 -2.480 1.00 17.05 46 ILE B C 1
ATOM 1439 O O . ILE B 1 51 ? 63.605 29.854 -3.364 1.00 15.43 46 ILE B O 1
ATOM 1444 N N . GLU B 1 52 ? 65.477 30.941 -2.741 1.00 17.92 47 GLU B N 1
ATOM 1445 C CA . GLU B 1 52 ? 65.825 31.291 -4.122 1.00 15.11 47 GLU B CA 1
ATOM 1446 C C . GLU B 1 52 ? 66.143 30.058 -4.959 1.00 17.90 47 GLU B C 1
ATOM 1447 O O . GLU B 1 52 ? 65.812 30.027 -6.135 1.00 18.43 47 GLU B O 1
ATOM 1453 N N . GLN B 1 53 ? 66.761 29.042 -4.361 1.00 16.45 48 GLN B N 1
ATOM 1454 C CA . GLN B 1 53 ? 66.993 27.819 -5.077 1.00 18.48 48 GLN B CA 1
ATOM 1455 C C . GLN B 1 53 ? 65.692 27.059 -5.295 1.00 17.38 48 GLN B C 1
ATOM 1456 O O . GLN B 1 53 ? 65.458 26.503 -6.359 1.00 17.49 48 GLN B O 1
ATOM 1462 N N . HIS B 1 54 ? 64.856 27.028 -4.259 1.00 17.84 49 HIS B N 1
ATOM 1463 C CA . HIS B 1 54 ? 63.577 26.357 -4.349 1.00 15.68 49 HIS B CA 1
ATOM 1464 C C . HIS B 1 54 ? 62.771 26.919 -5.514 1.00 15.89 49 HIS B C 1
ATOM 1465 O O . HIS B 1 54 ? 62.162 26.169 -6.283 1.00 13.50 49 HIS B O 1
ATOM 1472 N N . TYR B 1 55 ? 62.795 28.248 -5.640 1.00 12.73 50 TYR B N 1
ATOM 1473 C CA 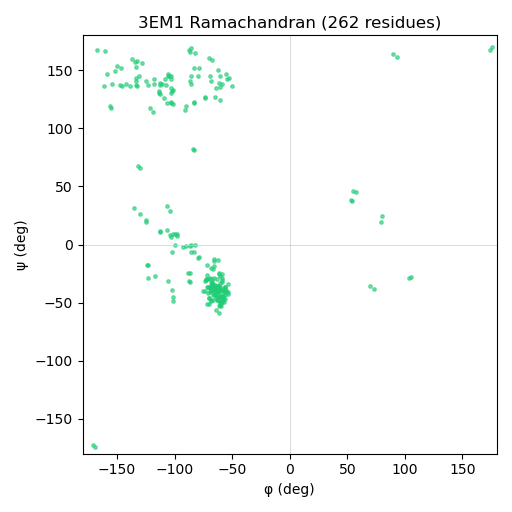. TYR B 1 55 ? 62.034 28.892 -6.691 1.00 13.63 50 TYR B CA 1
ATOM 1474 C C . TYR B 1 55 ? 62.897 29.360 -7.860 1.00 16.40 50 TYR B C 1
ATOM 1475 O O . TYR B 1 55 ? 62.527 30.323 -8.546 1.00 15.96 50 TYR B O 1
ATOM 1484 N N . LYS B 1 56 ? 64.009 28.671 -8.099 1.00 15.49 51 LYS B N 1
ATOM 1485 C CA . LYS B 1 56 ? 64.954 29.094 -9.144 1.00 18.65 51 LYS B CA 1
ATOM 1486 C C . LYS B 1 56 ? 64.308 29.286 -10.527 1.00 18.43 51 LYS B C 1
ATOM 1487 O O . LYS B 1 56 ? 64.719 30.193 -11.279 1.00 18.51 51 LYS B O 1
ATOM 1493 N N . GLU B 1 57 ? 63.300 28.481 -10.862 1.00 17.99 52 GLU B N 1
ATOM 1494 C CA . GLU B 1 57 ? 62.616 28.615 -12.147 1.00 20.02 52 GLU B CA 1
ATOM 1495 C C . GLU B 1 57 ? 61.989 29.991 -12.337 1.00 18.13 52 GLU B C 1
ATOM 1496 O O . GLU B 1 57 ? 61.783 30.442 -13.468 1.00 17.47 52 GLU B O 1
ATOM 1502 N N . HIS B 1 58 ? 61.679 30.660 -11.223 1.00 16.10 53 HIS B N 1
ATOM 1503 C CA . HIS B 1 58 ? 60.977 31.930 -11.237 1.00 14.05 53 HIS B CA 1
ATOM 1504 C C . HIS B 1 58 ? 61.900 33.131 -11.076 1.00 14.53 53 HIS B C 1
ATOM 1505 O O . HIS B 1 58 ? 61.416 34.265 -10.953 1.00 14.20 53 HIS B O 1
ATOM 1512 N N . SER B 1 59 ? 63.216 32.894 -11.125 1.00 14.09 54 SER B N 1
ATOM 1513 C CA . SER B 1 59 ? 64.183 33.943 -10.776 1.00 14.67 54 SER B CA 1
ATOM 1514 C C . SER B 1 59 ? 64.138 35.197 -11.653 1.00 13.24 54 SER B C 1
ATOM 1515 O O . SER B 1 59 ? 64.531 36.271 -11.192 1.00 17.19 54 SER B O 1
ATOM 1518 N N . GLU B 1 60 ? 63.655 35.068 -12.884 1.00 14.57 55 GLU B N 1
ATOM 1519 C CA . GLU B 1 60 ? 63.586 36.205 -13.804 1.00 14.88 55 GLU B CA 1
ATOM 1520 C C . GLU B 1 60 ? 62.184 36.780 -13.940 1.00 16.31 55 GLU B C 1
ATOM 1521 O O . GLU B 1 60 ? 61.944 37.681 -14.752 1.00 18.52 55 GLU B O 1
ATOM 1527 N N . GLN B 1 61 ? 61.248 36.280 -13.126 1.00 15.03 56 GLN B N 1
ATOM 1528 C CA . GLN B 1 61 ? 59.876 36.737 -13.151 1.00 16.09 56 GLN B CA 1
ATOM 1529 C C . GLN B 1 61 ? 59.691 38.012 -12.329 1.00 15.08 56 GLN B C 1
ATOM 1530 O O . GLN B 1 61 ? 60.430 38.264 -11.357 1.00 17.84 56 GLN B O 1
ATOM 1536 N N . SER B 1 62 ? 58.702 38.810 -12.714 1.00 18.84 57 SER B N 1
ATOM 1537 C CA . SER B 1 62 ? 58.445 40.088 -12.041 1.00 19.04 57 SER B CA 1
ATOM 1538 C C . SER B 1 62 ? 58.149 39.950 -10.549 1.00 19.84 57 SER B C 1
ATOM 1539 O O . SER B 1 62 ? 58.464 40.843 -9.783 1.00 20.93 57 SER B O 1
ATOM 1542 N N . TYR B 1 63 ? 57.553 38.823 -10.167 1.00 18.28 58 TYR B N 1
ATOM 1543 C CA . TYR B 1 63 ? 57.130 38.588 -8.788 1.00 18.99 58 TYR B CA 1
ATOM 1544 C C . TYR B 1 63 ? 58.187 37.922 -7.913 1.00 18.84 58 TYR B C 1
ATOM 1545 O O . TYR B 1 63 ? 57.947 37.688 -6.728 1.00 16.79 58 TYR B O 1
ATOM 1554 N N . PHE B 1 64 ? 59.351 37.609 -8.474 1.00 15.76 59 PHE B N 1
ATOM 1555 C CA . PHE B 1 64 ? 60.371 36.833 -7.736 1.00 13.02 59 PHE B CA 1
ATOM 1556 C C . PHE B 1 64 ? 60.811 37.464 -6.408 1.00 15.84 59 PHE B C 1
ATOM 1557 O O . PHE B 1 64 ? 60.850 36.774 -5.389 1.00 14.56 59 PHE B O 1
ATOM 1565 N N . ASN B 1 65 ? 61.158 38.743 -6.400 1.00 18.56 60 ASN B N 1
ATOM 1566 C CA . ASN B 1 65 ? 61.629 39.335 -5.154 1.00 16.51 60 ASN B CA 1
ATOM 1567 C C . ASN B 1 65 ? 60.516 39.385 -4.118 1.00 17.86 60 ASN B C 1
ATOM 1568 O O . ASN B 1 65 ? 60.778 39.114 -2.936 1.00 16.48 60 ASN B O 1
ATOM 1573 N N . ASP B 1 66 ? 59.293 39.698 -4.549 1.00 17.95 61 ASP B N 1
ATOM 1574 C CA . ASP B 1 66 ? 58.156 39.750 -3.616 1.00 17.36 61 ASP B CA 1
ATOM 1575 C C . ASP B 1 66 ? 57.864 38.364 -3.067 1.00 18.00 61 ASP B C 1
ATOM 1576 O O . ASP B 1 66 ? 57.520 38.207 -1.892 1.00 18.20 61 ASP B O 1
ATOM 1581 N N . LEU B 1 67 ? 58.015 37.363 -3.921 1.00 15.81 62 LEU B N 1
ATOM 1582 C CA . LEU B 1 67 ? 57.791 35.977 -3.530 1.00 13.78 62 LEU B CA 1
ATOM 1583 C C . LEU B 1 67 ? 58.797 35.580 -2.477 1.00 14.66 62 LEU B C 1
ATOM 1584 O O . LEU B 1 67 ? 58.442 34.990 -1.444 1.00 14.84 62 LEU B O 1
ATOM 1589 N N . CYS B 1 68 ? 60.065 35.917 -2.700 1.00 13.75 63 CYS B N 1
ATOM 1590 C CA . CYS B 1 68 ? 61.100 35.513 -1.758 1.00 14.83 63 CYS B CA 1
ATOM 1591 C C . CYS B 1 68 ? 60.957 36.263 -0.438 1.00 17.26 63 CYS B C 1
ATOM 1592 O O . CYS B 1 68 ? 61.121 35.668 0.634 1.00 17.38 63 CYS B O 1
ATOM 1595 N N . ASP B 1 69 ? 60.645 37.551 -0.516 1.00 15.30 64 ASP B N 1
ATOM 1596 C CA . ASP B 1 69 ? 60.409 38.339 0.694 1.00 16.60 64 ASP B CA 1
ATOM 1597 C C . ASP B 1 69 ? 59.272 37.737 1.501 1.00 17.35 64 ASP B C 1
ATOM 1598 O O . ASP B 1 69 ? 59.370 37.642 2.735 1.00 19.72 64 ASP B O 1
ATOM 1603 N N . PHE B 1 70 ? 58.181 37.366 0.828 1.00 13.97 65 PHE B N 1
ATOM 1604 C CA . PHE B 1 70 ? 57.054 36.771 1.544 1.00 15.90 65 PHE B CA 1
ATOM 1605 C C . PHE B 1 70 ? 57.503 35.482 2.222 1.00 15.02 65 PHE B C 1
ATOM 1606 O O . PHE B 1 70 ? 57.125 35.198 3.373 1.00 13.91 65 PHE B O 1
ATOM 1614 N N . MET B 1 71 ? 58.251 34.662 1.487 1.00 14.83 66 MET B N 1
ATOM 1615 C CA . MET B 1 71 ? 58.653 33.344 2.014 1.00 13.24 66 MET B CA 1
ATOM 1616 C C . MET B 1 71 ? 59.589 33.395 3.215 1.00 15.64 66 MET B C 1
ATOM 1617 O O . MET B 1 71 ? 59.717 32.394 3.927 1.00 17.50 66 MET B O 1
ATOM 1622 N N . VAL B 1 72 ? 60.242 34.536 3.440 1.00 15.23 67 VAL B N 1
ATOM 1623 C CA . VAL B 1 72 ? 61.093 34.686 4.626 1.00 17.43 67 VAL B CA 1
ATOM 1624 C C . VAL B 1 72 ? 60.454 35.595 5.681 1.00 18.29 67 VAL B C 1
ATOM 1625 O O . VAL B 1 72 ? 61.107 35.975 6.653 1.00 21.79 67 VAL B O 1
ATOM 1629 N N . SER B 1 73 ? 59.174 35.900 5.515 1.00 17.66 68 SER B N 1
ATOM 1630 C CA . SER B 1 73 ? 58.463 36.842 6.376 1.00 16.90 68 SER B CA 1
ATOM 1631 C C . SER B 1 73 ? 57.887 36.221 7.653 1.00 17.89 68 SER B C 1
ATOM 1632 O O . SER B 1 73 ? 57.329 36.939 8.488 1.00 20.04 68 SER B O 1
ATOM 1635 N N . GLY B 1 74 ? 57.983 34.903 7.763 1.00 15.83 69 GLY B N 1
ATOM 1636 C CA . GLY B 1 74 ? 57.528 34.158 8.929 1.00 17.59 69 GLY B CA 1
ATOM 1637 C C . GLY B 1 74 ? 58.052 32.736 8.804 1.00 17.96 69 GLY B C 1
ATOM 1638 O O . GLY B 1 74 ? 58.824 32.430 7.893 1.00 15.11 69 GLY B O 1
ATOM 1639 N N . PRO B 1 75 ? 57.654 31.845 9.716 1.00 16.03 70 PRO B N 1
ATOM 1640 C CA . PRO B 1 75 ? 58.116 30.459 9.674 1.00 14.25 70 PRO B CA 1
ATOM 164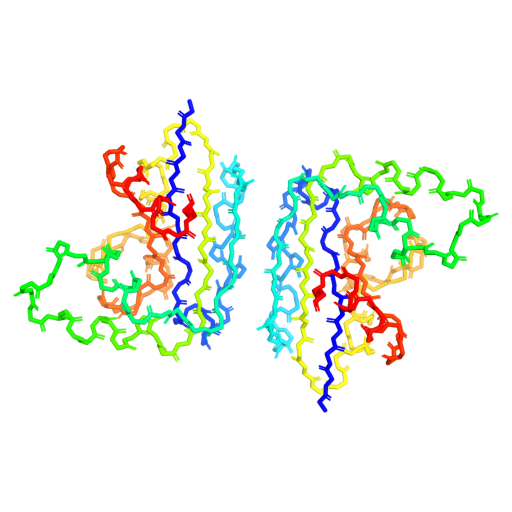1 C C . PRO B 1 75 ? 57.597 29.688 8.477 1.00 13.41 70 PRO B C 1
ATOM 1642 O O . PRO B 1 75 ? 56.599 30.060 7.839 1.00 14.70 70 PRO B O 1
ATOM 1646 N N . ILE B 1 76 ? 58.313 28.620 8.165 1.00 14.09 71 ILE B N 1
ATOM 1647 C CA . ILE B 1 76 ? 57.813 27.615 7.243 1.00 14.24 71 ILE B CA 1
ATOM 1648 C C . ILE B 1 76 ? 58.040 26.229 7.825 1.00 13.95 71 ILE B C 1
ATOM 1649 O O . ILE B 1 76 ? 58.955 26.010 8.644 1.00 14.33 71 ILE B O 1
ATOM 1654 N N . ILE B 1 77 ? 57.193 25.283 7.429 1.00 13.61 72 ILE B N 1
ATOM 1655 C CA . ILE B 1 77 ? 57.469 23.879 7.671 1.00 14.00 72 ILE B CA 1
ATOM 1656 C C . ILE B 1 77 ? 57.709 23.190 6.327 1.00 15.15 72 ILE B C 1
ATOM 1657 O O . ILE B 1 77 ? 56.907 23.330 5.400 1.00 15.20 72 ILE B O 1
ATOM 1662 N N . SER B 1 78 ? 58.813 22.456 6.222 1.00 14.83 73 SER B N 1
ATOM 1663 C CA . SER B 1 78 ? 59.050 21.613 5.054 1.00 14.72 73 SER B CA 1
ATOM 1664 C C . SER B 1 78 ? 58.772 20.164 5.418 1.00 14.72 73 SER B C 1
ATOM 1665 O O . SER B 1 78 ? 59.244 19.665 6.451 1.00 17.93 73 SER B O 1
ATOM 1668 N N . ILE B 1 79 ? 57.989 19.488 4.591 1.00 13.25 74 ILE B N 1
ATOM 1669 C CA . ILE B 1 79 ? 57.558 18.132 4.885 1.00 13.58 74 ILE B CA 1
ATOM 1670 C C . ILE B 1 79 ? 57.734 17.263 3.652 1.00 14.83 74 ILE B C 1
ATOM 1671 O O . ILE B 1 79 ? 57.404 17.672 2.529 1.00 14.77 74 ILE B O 1
ATOM 1676 N N . VAL B 1 80 ? 58.236 16.048 3.850 1.00 14.23 75 VAL B N 1
ATOM 1677 C CA . VAL B 1 80 ? 58.224 15.084 2.770 1.00 15.71 75 VAL B CA 1
ATOM 1678 C C . VAL B 1 80 ? 57.093 14.122 3.069 1.00 15.95 75 VAL B C 1
ATOM 1679 O O . VAL B 1 80 ? 57.079 13.529 4.154 1.00 15.26 75 VAL B O 1
ATOM 1683 N N . TYR B 1 81 ? 56.132 14.015 2.143 1.00 14.90 76 TYR B N 1
ATOM 1684 C CA . TYR B 1 81 ? 55.017 13.088 2.281 1.00 15.50 76 TYR B CA 1
ATOM 1685 C C . TYR B 1 81 ? 55.217 11.903 1.355 1.00 17.51 76 TYR B C 1
ATOM 1686 O O . TYR B 1 81 ? 55.726 12.061 0.245 1.00 17.49 76 TYR B O 1
ATOM 1695 N N . GLU B 1 82 ? 54.797 10.723 1.805 1.00 16.57 77 GLU B N 1
ATOM 1696 C CA . GLU B 1 82 ? 54.924 9.506 1.024 1.00 16.28 77 GLU B CA 1
ATOM 1697 C C . GLU B 1 82 ? 53.581 8.848 0.828 1.00 16.85 77 GLU B C 1
ATOM 1698 O O . GLU B 1 82 ? 52.768 8.788 1.757 1.00 18.83 77 GLU B O 1
ATOM 1704 N N . GLY B 1 83 ? 53.343 8.379 -0.389 1.00 18.76 78 GLY B N 1
ATOM 1705 C CA . GLY B 1 83 ? 52.175 7.564 -0.670 1.00 19.18 78 GLY B CA 1
ATOM 1706 C C . GLY B 1 83 ? 52.097 7.254 -2.150 1.00 19.04 78 GLY B C 1
ATOM 1707 O O . GLY B 1 83 ? 52.857 7.813 -2.946 1.00 20.34 78 GLY B O 1
ATOM 1708 N N . THR B 1 84 ? 51.192 6.352 -2.525 1.00 20.58 79 THR B N 1
ATOM 1709 C CA . THR B 1 84 ? 50.998 6.055 -3.933 1.00 22.66 79 THR B CA 1
ATOM 1710 C C . THR B 1 84 ? 50.567 7.326 -4.688 1.00 20.87 79 THR B C 1
ATOM 1711 O O . THR B 1 84 ? 49.609 7.995 -4.307 1.00 20.82 79 THR B O 1
ATOM 1715 N N . ASP B 1 85 ? 51.329 7.678 -5.724 1.00 19.25 80 ASP B N 1
ATOM 1716 C CA . ASP B 1 85 ? 51.056 8.844 -6.560 1.00 20.57 80 ASP B CA 1
ATOM 1717 C C . ASP B 1 85 ? 50.901 10.126 -5.735 1.00 18.85 80 ASP B C 1
ATOM 1718 O O . ASP B 1 85 ? 50.102 11.011 -6.065 1.00 18.63 80 ASP B O 1
ATOM 1723 N N . ALA B 1 86 ? 51.716 10.246 -4.696 1.00 17.05 81 ALA B N 1
ATOM 1724 C CA . ALA B 1 86 ? 51.635 11.392 -3.792 1.00 17.57 81 ALA B CA 1
ATOM 1725 C C . ALA B 1 86 ? 51.782 12.724 -4.511 1.00 17.84 81 ALA B C 1
ATOM 1726 O O . ALA B 1 86 ? 51.117 13.700 -4.147 1.00 15.57 81 ALA B O 1
ATOM 1728 N N . ILE B 1 87 ? 52.638 12.780 -5.528 1.00 16.09 82 ILE B N 1
ATOM 1729 C CA . ILE B 1 87 ? 52.890 14.049 -6.194 1.00 15.12 82 ILE B CA 1
ATOM 1730 C C . ILE B 1 87 ? 51.637 14.634 -6.835 1.00 15.90 82 ILE B C 1
ATOM 1731 O O . ILE B 1 87 ? 51.216 15.743 -6.482 1.00 14.53 82 ILE B O 1
ATOM 1736 N N . SER B 1 88 ? 51.027 13.898 -7.761 1.00 16.81 83 SER B N 1
ATOM 1737 C CA . SER B 1 88 ? 49.819 14.398 -8.410 1.00 16.09 83 SER B CA 1
ATOM 1738 C C . SER B 1 88 ? 48.669 14.554 -7.416 1.00 14.95 83 SER B C 1
ATOM 1739 O O . SER B 1 88 ? 47.894 15.516 -7.499 1.00 15.56 83 SER B O 1
ATOM 1742 N N . LYS B 1 89 ? 48.543 13.625 -6.474 1.00 15.65 84 LYS B N 1
ATOM 1743 C CA . LYS B 1 89 ? 47.391 13.669 -5.576 1.00 14.15 84 LYS B CA 1
ATOM 1744 C C . LYS B 1 89 ? 47.444 14.915 -4.677 1.00 14.49 84 LYS B C 1
ATOM 1745 O O . LYS B 1 89 ? 46.445 15.579 -4.467 1.00 15.58 84 LYS B O 1
ATOM 1751 N N . ILE B 1 90 ? 48.617 15.230 -4.155 1.00 14.63 85 ILE B N 1
ATOM 1752 C CA . ILE B 1 90 ? 48.707 16.390 -3.293 1.00 13.17 85 ILE B CA 1
ATOM 1753 C C . ILE B 1 90 ? 48.628 17.693 -4.080 1.00 13.23 85 ILE B C 1
ATOM 1754 O O . ILE B 1 90 ? 48.068 18.680 -3.601 1.00 13.08 85 ILE B O 1
ATOM 1759 N N . ARG B 1 91 ? 49.118 17.706 -5.318 1.00 13.09 86 ARG B N 1
ATOM 1760 C CA . ARG B 1 91 ? 48.860 18.839 -6.199 1.00 14.28 86 ARG B CA 1
ATOM 1761 C C . ARG B 1 91 ? 47.350 19.079 -6.374 1.00 14.59 86 ARG B C 1
ATOM 1762 O O . ARG B 1 91 ? 46.892 20.229 -6.403 1.00 15.34 86 ARG B O 1
ATOM 1770 N N . ARG B 1 92 ? 46.584 18.003 -6.530 1.00 13.28 87 ARG B N 1
ATOM 1771 C CA . ARG B 1 92 ? 45.143 18.169 -6.728 1.00 15.39 87 ARG B CA 1
ATOM 1772 C C . ARG B 1 92 ? 44.488 18.731 -5.447 1.00 15.71 87 ARG B C 1
ATOM 1773 O O . ARG B 1 92 ? 43.582 19.580 -5.512 1.00 16.02 87 ARG B O 1
ATOM 1781 N N . LEU B 1 93 ? 44.935 18.259 -4.284 1.00 14.44 88 LEU B N 1
ATOM 1782 C CA . LEU B 1 93 ? 44.437 18.789 -3.002 1.00 14.05 88 LEU B CA 1
ATOM 1783 C C . LEU B 1 93 ? 44.778 20.265 -2.879 1.00 13.42 88 LEU B C 1
ATOM 1784 O O . LEU B 1 93 ? 44.008 21.029 -2.348 1.00 15.37 88 LEU B O 1
ATOM 1789 N N . GLN B 1 94 ? 45.978 20.639 -3.324 1.00 13.46 89 GLN B N 1
ATOM 1790 C CA . GLN B 1 94 ? 46.477 21.994 -3.163 1.00 14.62 89 GLN B CA 1
ATOM 1791 C C . GLN B 1 94 ? 45.587 23.010 -3.865 1.00 14.44 89 GLN B C 1
ATOM 1792 O O . GLN B 1 94 ? 45.228 24.028 -3.258 1.00 14.30 89 GLN B O 1
ATOM 1798 N N . GLY B 1 95 ? 45.254 22.758 -5.131 1.00 14.28 90 GLY B N 1
ATOM 1799 C CA . GLY B 1 95 ? 44.440 23.719 -5.875 1.00 14.21 90 GLY B CA 1
ATOM 1800 C C . GLY B 1 95 ? 45.260 24.723 -6.678 1.00 15.06 90 GLY B C 1
ATOM 1801 O O . GLY B 1 95 ? 46.443 24.935 -6.420 1.00 15.15 90 GLY B O 1
ATOM 1802 N N . ASN B 1 96 ? 44.599 25.341 -7.648 1.00 15.75 91 ASN B N 1
ATOM 1803 C CA . ASN B 1 96 ? 45.212 26.272 -8.580 1.00 17.59 91 ASN B CA 1
ATOM 1804 C C . ASN B 1 96 ? 45.804 27.482 -7.866 1.00 15.58 91 ASN B C 1
ATOM 1805 O O . ASN B 1 96 ? 45.261 27.969 -6.860 1.00 14.33 91 ASN B O 1
ATOM 1810 N N . THR B 1 97 ? 46.922 27.978 -8.389 1.00 16.44 92 THR B N 1
ATOM 1811 C CA . THR B 1 97 ? 47.560 29.171 -7.835 1.00 16.91 92 THR B CA 1
ATOM 1812 C C . THR B 1 97 ? 46.650 30.414 -7.827 1.00 16.74 92 THR B C 1
ATOM 1813 O O . THR B 1 97 ? 46.660 31.219 -6.888 1.00 18.70 92 THR B O 1
ATOM 1817 N N . ASN B 1 98 ? 45.877 30.568 -8.894 1.00 17.66 93 ASN B N 1
ATOM 1818 C CA . ASN B 1 98 ? 45.075 31.760 -9.113 1.00 19.08 93 ASN B CA 1
ATOM 1819 C C . ASN B 1 98 ? 43.782 31.617 -8.339 1.00 16.73 93 ASN B C 1
ATOM 1820 O O . ASN B 1 98 ? 43.056 30.646 -8.525 1.00 17.98 93 ASN B O 1
ATOM 1825 N N . PRO B 1 99 ? 43.505 32.570 -7.448 1.00 16.29 94 PRO B N 1
ATOM 1826 C CA . PRO B 1 99 ? 42.288 32.458 -6.633 1.00 16.85 94 PRO B CA 1
ATOM 1827 C C . PRO B 1 99 ? 40.999 32.548 -7.442 1.00 18.22 94 PRO B C 1
ATOM 1828 O O . PRO B 1 99 ? 39.924 32.209 -6.915 1.00 21.09 94 PRO B O 1
ATOM 1832 N N . LEU B 1 100 ? 41.091 32.963 -8.700 1.00 17.31 95 LEU B N 1
ATOM 1833 C CA . LEU B 1 100 ? 39.925 32.935 -9.555 1.00 17.18 95 LEU B CA 1
ATOM 1834 C C . LEU B 1 100 ? 39.651 31.538 -10.101 1.00 20.04 95 LEU B C 1
ATOM 1835 O O . LEU B 1 100 ? 38.570 31.288 -10.654 1.00 21.13 95 LEU B O 1
ATOM 1840 N N . ALA B 1 101 ? 40.609 30.629 -9.925 1.00 17.69 96 ALA B N 1
ATOM 1841 C CA . ALA B 1 101 ? 40.499 29.285 -10.484 1.00 18.80 96 ALA B CA 1
ATOM 1842 C C . ALA B 1 101 ? 40.454 28.160 -9.452 1.00 18.35 96 ALA B C 1
ATOM 1843 O O . ALA B 1 101 ? 39.894 27.107 -9.728 1.00 23.31 96 ALA B O 1
ATOM 1845 N N . SER B 1 102 ? 41.030 28.354 -8.273 1.00 15.99 97 SER B N 1
ATOM 1846 C CA . SER B 1 102 ? 41.117 27.231 -7.347 1.00 15.93 97 SER B CA 1
ATOM 1847 C C . SER B 1 102 ? 39.732 26.770 -6.901 1.00 16.50 97 SER B C 1
ATOM 1848 O O . SER B 1 102 ? 38.854 27.567 -6.585 1.00 17.91 97 SER B O 1
ATOM 1851 N N . ALA B 1 103 ? 39.524 25.463 -6.912 1.00 16.69 98 ALA B N 1
ATOM 1852 C CA . ALA B 1 103 ? 38.175 24.944 -6.743 1.00 15.60 98 ALA B CA 1
ATOM 1853 C C . ALA B 1 103 ? 37.789 24.779 -5.272 1.00 15.32 98 ALA B C 1
ATOM 1854 O O . ALA B 1 103 ? 38.601 24.374 -4.467 1.00 13.97 98 ALA B O 1
ATOM 1856 N N . PRO B 1 104 ? 36.534 25.101 -4.908 1.00 14.54 99 PRO B N 1
ATOM 1857 C CA . PRO B 1 104 ? 36.130 2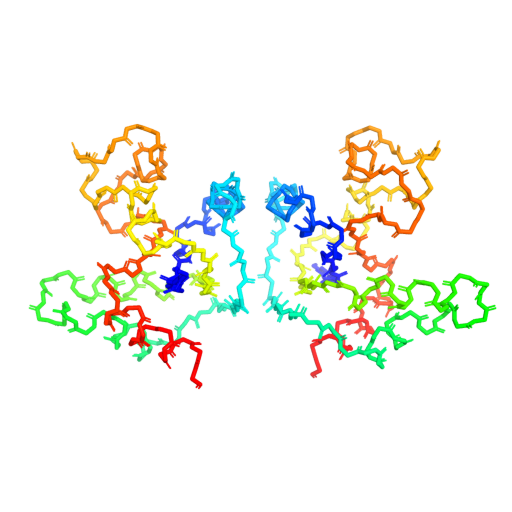4.788 -3.528 1.00 13.10 99 PRO B CA 1
ATOM 1858 C C . PRO B 1 104 ? 36.365 23.311 -3.240 1.00 13.21 99 PRO B C 1
ATOM 1859 O O . PRO B 1 104 ? 36.183 22.474 -4.134 1.00 15.83 99 PRO B O 1
ATOM 1863 N N . GLY B 1 105 ? 36.799 23.005 -2.018 1.00 13.59 100 GLY B N 1
ATOM 1864 C CA . GLY B 1 105 ? 37.169 21.638 -1.699 1.00 13.72 100 GLY B CA 1
ATOM 1865 C C . GLY B 1 105 ? 38.674 21.476 -1.670 1.00 13.88 100 GLY B C 1
ATOM 1866 O O . GLY B 1 105 ? 39.176 20.649 -0.928 1.00 14.23 100 GLY B O 1
ATOM 1867 N N . THR B 1 106 ? 39.391 22.276 -2.454 1.00 13.13 101 THR B N 1
ATOM 1868 C CA . THR B 1 106 ? 40.853 22.284 -2.382 1.00 13.41 101 THR B CA 1
ATOM 1869 C C . THR B 1 106 ? 41.340 23.173 -1.243 1.00 13.23 101 THR B C 1
ATOM 1870 O O . THR B 1 106 ? 40.591 23.994 -0.711 1.00 13.33 101 THR B O 1
ATOM 1874 N N . ILE B 1 107 ? 42.608 23.014 -0.877 1.00 12.44 102 ILE B N 1
ATOM 1875 C CA . ILE B 1 107 ? 43.197 23.828 0.196 1.00 12.15 102 ILE B CA 1
ATOM 1876 C C . ILE B 1 107 ? 43.140 25.308 -0.170 1.00 12.67 102 ILE B C 1
ATOM 1877 O O . ILE B 1 107 ? 42.610 26.145 0.584 1.00 13.14 102 ILE B O 1
ATOM 1882 N N . ARG B 1 108 ? 43.622 25.639 -1.357 1.00 13.53 103 ARG B N 1
ATOM 1883 C CA . ARG B 1 108 ? 43.603 27.033 -1.778 1.00 12.67 103 ARG B CA 1
ATOM 1884 C C . ARG B 1 108 ? 42.192 27.505 -2.114 1.00 13.34 103 ARG B C 1
ATOM 1885 O O . ARG B 1 108 ? 41.842 28.646 -1.830 1.00 13.86 103 ARG B O 1
ATOM 1893 N N . GLY B 1 109 ? 41.385 26.624 -2.702 1.00 13.24 104 GLY B N 1
ATOM 1894 C CA . GLY B 1 109 ? 40.007 26.996 -3.016 1.00 12.83 104 GLY B CA 1
ATOM 1895 C C . GLY B 1 109 ? 39.212 27.335 -1.766 1.00 11.97 104 GLY B C 1
ATOM 1896 O O . GLY B 1 109 ? 38.370 28.220 -1.824 1.00 14.23 104 GLY B O 1
ATOM 1897 N N . ASP B 1 110 ? 39.449 26.648 -0.651 1.00 12.65 105 ASP B N 1
ATOM 1898 C CA . ASP B 1 110 ? 38.694 26.915 0.571 1.00 12.68 105 ASP B CA 1
ATOM 1899 C C . ASP B 1 110 ? 39.316 28.041 1.384 1.00 12.30 105 ASP B C 1
ATOM 1900 O O . ASP B 1 110 ? 38.608 28.752 2.108 1.00 15.86 105 ASP B O 1
ATOM 1905 N N . LEU B 1 111 ? 40.646 28.174 1.343 1.00 12.49 106 LEU B N 1
ATOM 1906 C CA . LEU B 1 111 ? 41.310 28.963 2.370 1.00 12.41 106 LEU B CA 1
ATOM 1907 C C . LEU B 1 111 ? 42.172 30.121 1.894 1.00 14.09 106 LEU B C 1
ATOM 1908 O O . LEU B 1 111 ? 42.486 31.006 2.683 1.00 14.99 106 LEU B O 1
ATOM 1913 N N . ALA B 1 112 ? 42.557 30.122 0.625 1.00 14.30 107 ALA B N 1
ATOM 1914 C CA . ALA B 1 112 ? 43.502 31.136 0.140 1.00 14.87 107 ALA B CA 1
ATOM 1915 C C . ALA B 1 112 ? 42.782 32.165 -0.710 1.00 17.55 107 ALA B C 1
ATOM 1916 O O . ALA B 1 112 ? 41.883 31.830 -1.473 1.00 21.92 107 ALA B O 1
ATOM 1918 N N . ASN B 1 113 ? 43.217 33.413 -0.625 1.00 18.32 108 ASN B N 1
ATOM 1919 C CA . ASN B 1 113 ? 42.554 34.456 -1.373 1.00 19.06 108 ASN B CA 1
ATOM 1920 C C . ASN B 1 113 ? 43.546 35.386 -2.066 1.00 19.81 108 ASN B C 1
ATOM 1921 O O . ASN B 1 113 ? 43.273 36.573 -2.247 1.00 23.12 108 ASN B O 1
ATOM 1926 N N . ASP B 1 114 ? 44.690 34.839 -2.462 1.00 18.80 109 ASP B N 1
ATOM 1927 C CA . ASP B 1 114 ? 45.742 35.642 -3.056 1.00 17.39 109 ASP B CA 1
ATOM 1928 C C . ASP B 1 114 ? 46.660 34.739 -3.857 1.00 17.79 109 ASP B C 1
ATOM 1929 O O . ASP B 1 114 ? 46.881 33.583 -3.505 1.00 17.65 109 ASP B O 1
ATOM 1934 N N . ILE B 1 115 ? 47.201 35.279 -4.941 1.00 16.72 110 ILE B N 1
ATOM 1935 C CA . ILE B 1 115 ? 48.037 34.475 -5.826 1.00 16.87 110 ILE B CA 1
ATOM 1936 C C . ILE B 1 115 ? 49.404 34.148 -5.211 1.00 16.79 110 ILE B C 1
ATOM 1937 O O . ILE B 1 115 ? 50.006 33.120 -5.552 1.00 17.26 110 ILE B O 1
ATOM 1942 N N . ARG B 1 116 ? 49.867 35.005 -4.299 1.00 15.09 111 ARG B N 1
ATOM 1943 C CA . ARG B 1 116 ? 51.159 34.818 -3.651 1.00 16.62 111 ARG B CA 1
ATOM 1944 C C . ARG B 1 116 ? 51.001 34.227 -2.240 1.00 15.34 111 ARG B C 1
ATOM 1945 O O . ARG B 1 116 ? 51.685 33.272 -1.896 1.00 14.71 111 ARG B O 1
ATOM 1953 N N . GLU B 1 117 ? 50.102 34.796 -1.432 1.00 14.83 112 GLU B N 1
ATOM 1954 C CA . GLU B 1 117 ? 49.852 34.279 -0.089 1.00 14.34 112 GLU B CA 1
ATOM 1955 C C . GLU B 1 117 ? 48.875 33.122 -0.225 1.00 15.37 112 GLU B C 1
ATOM 1956 O O . GLU B 1 117 ? 47.664 33.280 -0.099 1.00 15.30 112 GLU B O 1
ATOM 1962 N N . ASN B 1 118 ? 49.426 31.963 -0.577 1.00 12.35 113 ASN B N 1
ATOM 1963 C CA . ASN B 1 118 ? 48.592 30.854 -1.018 1.00 11.84 113 ASN B CA 1
ATOM 1964 C C . ASN B 1 118 ? 48.808 29.591 -0.222 1.00 12.13 113 ASN B C 1
ATOM 1965 O O . ASN B 1 118 ? 48.493 28.511 -0.700 1.00 11.76 113 ASN B O 1
ATOM 1970 N N . LEU B 1 119 ? 49.379 29.758 0.975 1.00 12.33 114 LEU B N 1
ATOM 1971 C CA . LEU B 1 119 ? 49.427 28.771 2.082 1.00 10.75 114 LEU B CA 1
ATOM 1972 C C . LEU B 1 119 ? 50.357 27.551 1.959 1.00 11.61 114 LEU B C 1
ATOM 1973 O O . LEU B 1 119 ? 50.938 27.097 2.961 1.00 12.42 114 LEU B O 1
ATOM 1978 N N . ILE B 1 120 ? 50.467 26.985 0.757 1.00 11.64 115 ILE B N 1
ATOM 1979 C CA . ILE B 1 120 ? 51.112 25.680 0.587 1.00 11.52 115 ILE B CA 1
ATOM 1980 C C . ILE B 1 120 ? 51.864 25.609 -0.728 1.00 11.86 115 ILE B C 1
ATOM 1981 O O . ILE B 1 120 ? 51.355 26.056 -1.763 1.00 12.13 115 ILE B O 1
ATOM 1986 N N . HIS B 1 121 ? 53.069 25.050 -0.675 1.00 11.86 116 HIS B N 1
ATOM 1987 C CA . HIS B 1 121 ? 53.778 24.583 -1.853 1.00 11.58 116 HIS B CA 1
ATOM 1988 C C . HIS B 1 121 ? 53.695 23.065 -1.935 1.00 11.29 116 HIS B C 1
ATOM 1989 O O . HIS B 1 121 ? 53.790 22.385 -0.911 1.00 12.92 116 HIS B O 1
ATOM 1996 N N . ALA B 1 122 ? 53.563 22.516 -3.146 1.00 10.84 117 ALA B N 1
ATOM 1997 C CA . ALA B 1 122 ? 53.715 21.071 -3.368 1.00 11.92 117 ALA B CA 1
ATOM 1998 C C . ALA B 1 122 ? 54.509 20.847 -4.659 1.00 14.39 117 ALA B C 1
ATOM 1999 O O . ALA B 1 122 ? 54.271 21.520 -5.670 1.00 15.23 117 ALA B O 1
ATOM 2001 N N . SER B 1 123 ? 55.459 19.913 -4.638 1.00 13.48 118 SER B N 1
ATOM 2002 C CA . SER B 1 123 ? 56.218 19.601 -5.879 1.00 14.39 118 SER B CA 1
ATOM 2003 C C . SER B 1 123 ? 55.309 19.282 -7.053 1.00 14.27 118 SER B C 1
ATOM 2004 O O . SER B 1 123 ? 54.275 18.613 -6.898 1.00 13.66 118 SER B O 1
ATOM 2007 N N . ASP B 1 124 ? 55.712 19.706 -8.248 1.00 15.99 119 ASP B N 1
ATOM 2008 C CA . ASP B 1 124 ? 54.835 19.500 -9.403 1.00 17.80 119 ASP B CA 1
ATOM 2009 C C . ASP B 1 124 ? 55.157 18.302 -10.311 1.00 17.37 119 ASP B C 1
ATOM 2010 O O . ASP B 1 124 ? 54.439 18.053 -11.267 1.00 21.48 119 ASP B O 1
ATOM 2015 N N . SER B 1 125 ? 56.201 17.546 -10.002 1.00 17.30 120 SER B N 1
ATOM 2016 C CA . SER B 1 125 ? 56.618 16.438 -10.869 1.00 18.40 120 SER B CA 1
ATOM 2017 C C . SER B 1 125 ? 57.624 15.569 -10.134 1.00 18.27 120 SER B C 1
ATOM 2018 O O . SER B 1 125 ? 58.157 15.963 -9.107 1.00 17.10 120 SER B O 1
ATOM 2021 N N . GLU B 1 126 ? 57.906 14.383 -10.678 1.00 18.57 121 GLU B N 1
ATOM 2022 C CA . GLU B 1 126 ? 58.869 13.490 -10.058 1.00 21.12 121 GLU B CA 1
ATOM 2023 C C . GLU B 1 126 ? 60.243 14.144 -9.936 1.00 18.21 121 GLU B C 1
ATOM 2024 O O . GLU B 1 126 ? 60.900 14.059 -8.895 1.00 19.94 121 GLU B O 1
ATOM 2030 N N . ASP B 1 127 ? 60.681 14.808 -11.001 1.00 18.25 122 ASP B N 1
ATOM 2031 C CA . ASP B 1 127 ? 62.015 15.393 -10.971 1.00 19.38 122 ASP B CA 1
ATOM 2032 C C . ASP B 1 127 ? 62.121 16.586 -10.033 1.00 18.94 122 ASP B C 1
ATOM 2033 O O . ASP B 1 127 ? 63.137 16.761 -9.352 1.00 19.11 122 ASP B O 1
ATOM 2038 N N . SER B 1 128 ? 61.069 17.405 -9.980 1.00 18.63 123 SER B N 1
ATOM 2039 C CA . SER B 1 128 ? 61.117 18.542 -9.081 1.00 17.21 123 SER B CA 1
ATOM 2040 C C . SER B 1 128 ? 60.990 18.099 -7.631 1.00 15.20 123 SER B C 1
ATOM 2041 O O . SER B 1 128 ?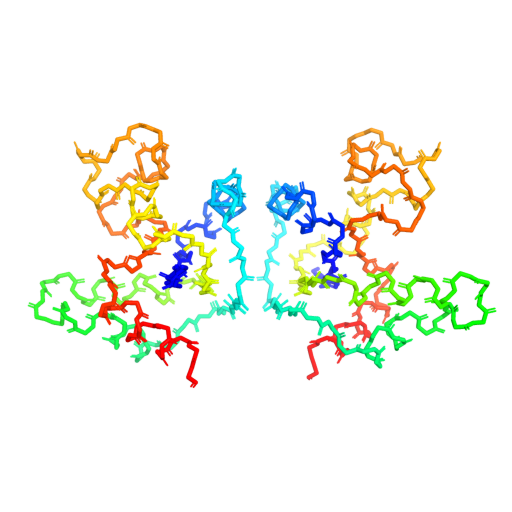 61.546 18.729 -6.757 1.00 18.00 123 SER B O 1
ATOM 2044 N N . ALA B 1 129 ? 60.280 17.000 -7.392 1.00 15.07 124 ALA B N 1
ATOM 2045 C CA . ALA B 1 129 ? 60.211 16.467 -6.036 1.00 16.25 124 ALA B CA 1
ATOM 2046 C C . ALA B 1 129 ? 61.596 16.059 -5.551 1.00 16.54 124 ALA B C 1
ATOM 2047 O O . ALA B 1 129 ? 62.008 16.439 -4.460 1.00 18.16 124 ALA B O 1
ATOM 2049 N N . VAL B 1 130 ? 62.331 15.325 -6.376 1.00 17.58 125 VAL B N 1
ATOM 2050 C CA . VAL B 1 130 ? 63.672 14.893 -5.992 1.00 20.06 125 VAL B CA 1
ATOM 2051 C C . VAL B 1 130 ? 64.572 16.106 -5.731 1.00 19.56 125 VAL B C 1
ATOM 2052 O O . VAL B 1 130 ? 65.303 16.155 -4.733 1.00 21.71 125 VAL B O 1
ATOM 2056 N N . ASP B 1 131 ? 64.498 17.097 -6.614 1.00 17.02 126 ASP B N 1
ATOM 2057 C CA . ASP B 1 131 ? 65.258 18.332 -6.463 1.00 19.49 126 ASP B CA 1
ATOM 2058 C C . ASP B 1 131 ? 64.926 19.055 -5.157 1.00 18.02 126 ASP B C 1
ATOM 2059 O O . ASP B 1 131 ? 65.811 19.457 -4.407 1.00 21.44 126 ASP B O 1
ATOM 2064 N N . GLU B 1 132 ? 63.631 19.222 -4.901 1.00 18.10 127 GLU B N 1
ATOM 2065 C CA . GLU B 1 132 ? 63.197 20.006 -3.756 1.00 15.86 127 GLU B CA 1
ATOM 2066 C C . GLU B 1 132 ? 63.484 19.274 -2.454 1.00 16.38 127 GLU B C 1
ATOM 2067 O O . GLU B 1 132 ? 63.846 19.900 -1.466 1.00 17.07 127 GLU B O 1
ATOM 2073 N N . ILE B 1 133 ? 63.339 17.956 -2.467 1.00 15.66 128 ILE B N 1
ATOM 2074 C CA . ILE B 1 133 ? 63.686 17.169 -1.299 1.00 18.26 128 ILE B CA 1
ATOM 2075 C C . ILE B 1 133 ? 65.166 17.339 -0.991 1.00 20.60 128 ILE B C 1
ATOM 2076 O O . ILE B 1 133 ? 65.545 17.506 0.171 1.00 22.62 128 ILE B O 1
ATOM 2081 N N . SER B 1 134 ? 66.003 17.371 -2.025 1.00 20.40 129 SER B N 1
ATOM 2082 C CA . SER B 1 134 ? 67.443 17.556 -1.793 1.00 23.74 129 SER B CA 1
ATOM 2083 C C . SER B 1 134 ? 67.832 18.944 -1.243 1.00 23.05 129 SER B C 1
ATOM 2084 O O . SER B 1 134 ? 68.822 19.073 -0.521 1.00 26.32 129 SER B O 1
ATOM 2087 N N . ILE B 1 135 ? 67.058 19.970 -1.587 1.00 19.44 130 ILE B N 1
ATOM 2088 C CA . ILE B 1 135 ? 67.248 21.323 -1.064 1.00 19.63 130 ILE B CA 1
ATOM 2089 C C . ILE B 1 135 ? 66.923 21.424 0.436 1.00 20.33 130 ILE B C 1
ATOM 2090 O O . ILE B 1 135 ? 67.690 21.958 1.229 1.00 20.05 130 ILE B O 1
ATOM 2095 N N . TRP B 1 136 ? 65.770 20.900 0.821 1.00 18.80 131 TRP B N 1
ATOM 2096 C CA . TRP B 1 136 ? 65.285 21.050 2.181 1.00 16.54 131 TRP B CA 1
ATOM 2097 C C . TRP B 1 136 ? 65.773 19.966 3.128 1.00 18.79 131 TRP B C 1
ATOM 2098 O O . TRP B 1 136 ? 65.829 20.181 4.337 1.00 20.17 131 TRP B O 1
ATOM 2109 N N . PHE B 1 137 ? 66.114 18.807 2.561 1.00 19.94 132 PHE B N 1
ATOM 2110 C CA . PHE B 1 137 ? 66.611 17.673 3.329 1.00 23.05 132 PHE B CA 1
ATOM 2111 C C . PHE B 1 137 ? 67.900 17.099 2.720 1.00 26.11 132 PHE B C 1
ATOM 2112 O O . PHE B 1 137 ? 67.907 15.973 2.227 1.00 25.38 132 PHE B O 1
ATOM 2120 N N . PRO B 1 138 ? 68.990 17.888 2.744 1.00 24.79 133 PRO B N 1
ATOM 2121 C CA . PRO B 1 138 ? 70.259 17.488 2.123 1.00 29.71 133 PRO B CA 1
ATOM 2122 C C . PRO B 1 138 ? 70.867 16.254 2.784 1.00 31.09 133 PRO B C 1
ATOM 2123 O O . PRO B 1 138 ? 71.128 15.314 2.033 1.00 36.18 133 PRO B O 1
#

Organism: Acanthamoeba polyphaga mimivirus (NCBI:txid212035)

Secondary structure (DSSP, 8-state):
-EEEEEEE-HHHHHTT-HHHHHHHHHHTT-EEEEEEEESS--HHHHHHHTGGGTTSTTHHHHHHHHTSS-EEEEEEEETTHHHHHHHHH--SSTTTPPBTBHHHHH--SSS--SEEE--SHHHHHHHHHHH--/-EEEEEEE-HHHHHTT-HHHHHHHHHHTT-EEEEEEEESS--HHHHHHHTGGGTTSTTHHHHHHHHTSS-EEEEEEEETTHHHHHHHHH--SSTTTPPBTBHHHHH--SSS--SEEE--SHHHHHHHHHHH--

Sequence (266 aa):
LQRTLVLIKPDAFERSLVAEIMGRIEKKNFKIVSMKFWSKAPRNLIEQHYKEHSEQSYFNDLCDFMVSGPIISIVYEGTDAISKIRRLQGNTNPLASAPGTIRGDLANDIRENLIHASDSEDSAVDEISIWFPLQRTLVLIKPDAFERSLVAEIMGRIEKKNFKIVSMKFWSKAPRNLIEQHYKEHSEQSYFNDLCDFMVSGPIISIVYEGTDAISKIRRLQGNTNPLASAPGTIRGDLANDIRENLIHASDSEDSAVDEISIWFP

Foldseek 3Di:
DAKKKKKQAFVCVVVVCPCVLVVVVVVVPWDWPDKDKFQFDPLVLVCQLVVVCVPPPCVVVLSCRRRVGMMMMTIIDDVVVQVVLVLLLADLACVGGDPNHQQVPPNDDNRSRRMDMANDRVSRVSSCVSVPD/DAKKKKKFAFVCVVVVCPCVLVVVVVVVPWDWPDKDKFQFDDLVLLCQLVVVCCPPPCVVVLSCRRRVGMMMMTMIDDVVCQVVLVLLQADLAQVGGDPNHQQVPPNDHSRSRGMDMQNDRVSRVVNCVSVPD

InterPro domains:
  IPR001564 Nucleoside diphosphate kinase [PR01243] (4-26)
  IPR001564 Nucleoside diphosphate kinase [PR01243] (49-68)
  IPR001564 Nucleoside diphosphate kinase [PR01243] (109-128)
  IPR023005 Nucleoside diphosphate kinase, active site [PS00469] (109-117)
  IPR034907 Nucleoside diphosphate kinase-like domain [PF00334] (2-132)
  IPR034907 Nucleoside diphosphate kinase-like domain [SM00562] (1-135)
  IPR036850 Nucleoside diphosphate kinase-like domain superfamily [G3DSA:3.30.70.141] (1-137)
  IPR036850 Nucleoside diphosphate kinase-like domain superfamily [SSF54919] (1-133)

Radius of gyration: 19.14 Å; Cα contacts (8 Å, |Δi|>4): 506; chains: 2; bounding box: 35×42×52 Å

B-factor: mean 18.7, std 6.71, range [7.7, 69.93]

Nearest PDB structures (foldseek):
  3ena-assembly1_B  TM=1.007E+00  e=1.018E-29  Acanthamoeba polyphaga mimivirus
  3ejm-assembly1_A  TM=1.007E+00  e=1.091E-29  Acanthamoeba polyphaga mimivirus
  3emt-assembly1_B  TM=1.006E+00  e=2.332E-29  Acanthamoeba polyphaga mimivirus
  3g2x-assembly2_D-3  TM=1.005E+00  e=1.224E-28  Acanthamoeba polyphaga mimivirus
  3gp9-assembly2_B-3  TM=9.968E-01  e=7.728E-27  Acanthamoeba polyphaga mimivirus

Solvent-accessible surface area: 13149 Å² total; per-residue (Å²): 156,38,114,0,0,0,0,0,7,6,9,0,30,147,120,40,28,4,9,76,0,6,7,58,0,27,178,106,104,13,103,31,35,32,11,86,24,40,74,148,2,71,96,96,32,0,59,80,8,17,85,143,57,51,156,88,120,82,31,93,74,14,1,60,22,0,36,83,16,35,0,0,0,0,3,4,41,10,82,73,0,10,64,76,0,95,196,42,3,11,80,63,59,49,176,64,16,49,122,56,21,2,14,25,68,35,13,136,59,86,73,88,6,0,0,24,1,0,90,44,111,124,19,2,110,58,14,38,61,26,1,47,154,164,40,115,0,0,0,0,0,6,6,9,0,31,148,119,42,27,4,9,75,0,6,7,59,0,22,180,103,98,10,90,29,35,30,12,84,17,33,80,135,2,55,92,106,40,0,69,89,13,18,85,146,62,46,157,89,119,97,19,102,82,16,0,69,13,0,24,80,16,36,0,0,0,0,3,3,38,12,82,74,0,13,72,70,0,100,194,40,3,12,80,67,56,50,173,59,15,51,122,59,19,1,13,25,69,35,14,136,58,98,84,68,6,0,0,24,1,0,90,47,116,115,24,2,103,76,18,38,66,15,3,50,153

CATH classification: 3.30.70.141